Protein 3UOT (pdb70)

Foldseek 3Di:
DDPVVVDDDDFFFKKKWWPADPLGHIDIFGHHAAKQFDFCPPGSNHRVDPQTHRGFKIFHHPDSPFFTKIFGQPGPQFKFFPVPTDTGDGPDIDGDDAQGWMDRNNIIMGMHGPPD/DDFFKKKWWPADPLGHIDIQGDDAAKAFDFCPPGSNHRVDPQTHRGFKIWHHHHLPFFIKIFGQPGPQFKFWDVPTDTHDGPDIDGDDAQTWMDRRNIIMGMHRDD/DDADDD/DAPDDD

Radius of gyration: 19.28 Å; Cα contacts (8 Å, |Δi|>4): 570; chains: 4; bounding box: 65×41×34 Å

GO terms:
  GO:0035861 site of double-strand break (C, IDA)
  GO:1990166 protein localization to site of double-strand break (P, IDA)
  GO:0006974 DNA damage response (P, IDA)
  GO:0140463 chromatin-protein adaptor activity (F, IDA)
  GO:0005634 nucleus (C, IDA)
  GO:0140566 histone reader activity (F, IDA)
  GO:0000076 DNA replication checkpoint signaling (P, IDA)
  GO:0005634 nucleus (C, EXP)
  GO:0005694 chromosome (C, EXP)
  GO:0005654 nucleoplasm (C, TAS)
  GO:0005515 protein binding (F, IPI)
  GO:0005654 nucleoplasm (C, IDA)
  GO:0016604 nuclear body (C, IDA)
  GO:0031573 mitotic intra-S DNA damage checkpoint signaling (P, TAS)

Nearest PDB structures (foldseek):
  3uot-assembly1_A  TM=1.009E+00  e=6.956E-24  Homo sapiens
  3umz-assembly1_A  TM=9.789E-01  e=4.013E-19  Homo sapiens
  3va1-assembly1_B  TM=9.862E-01  e=1.496E-18  Mus musculus
  3unm-assembly1_A  TM=9.763E-01  e=2.733E-17  Homo sapiens
  4jon-assembly3_C  TM=7.175E-01  e=1.854E-05  Homo sapiens

Solvent-accessible surface area: 12869 Å² total

Organism: Homo sapiens (NCBI:txid9606)

Structure (mmCIF, N/CA/C/O backbone):
data_3UOT
#
_entry.id   3UOT
#
_cell.length_a   58.485
_cell.length_b   59.880
_cell.length_c   72.081
_cell.angle_alpha   90.00
_cell.angle_beta   90.00
_cell.angle_gamma   90.00
#
_symmetry.space_group_name_H-M   'P 21 21 21'
#
loop_
_entity.id
_entity.type
_entity.pdbx_description
1 polymer 'Mediator of DNA damage checkpoint protein 1'
2 polymer 'Mediator of DNA damage checkpoint protein 1'
3 water water
#
loop_
_atom_site.group_PDB
_atom_site.id
_atom_site.type_symbol
_atom_site.label_atom_id
_atom_site.label_alt_id
_atom_site.label_comp_id
_atom_site.label_asym_id
_atom_site.label_entity_id
_atom_site.label_seq_id
_atom_site.pdbx_PDB_ins_code
_atom_site.Cartn_x
_atom_site.Cartn_y
_atom_site.Cartn_z
_atom_site.occupancy
_atom_site.B_iso_or_equiv
_atom_site.auth_seq_id
_atom_site.auth_comp_id
_atom_site.auth_asym_id
_atom_site.auth_atom_id
_atom_site.pdbx_PDB_model_num
ATOM 1 N N . GLN A 1 3 ? 25.768 37.316 47.867 1.00 85.47 19 GLN A N 1
ATOM 2 C CA . GLN A 1 3 ? 26.578 36.816 46.721 1.00 86.28 19 GLN A CA 1
ATOM 3 C C . GLN A 1 3 ? 25.701 36.126 45.681 1.00 82.73 19 GLN A C 1
ATOM 4 O O . GLN A 1 3 ? 26.154 35.882 44.560 1.00 82.14 19 GLN A O 1
ATOM 10 N N . SER A 1 4 ? 24.459 35.806 46.051 1.00 81.02 20 SER A N 1
ATOM 11 C CA . SER A 1 4 ? 23.516 35.182 45.116 1.00 79.19 20 SER A CA 1
ATOM 12 C C . SER A 1 4 ? 23.267 36.098 43.908 1.00 78.95 20 SER A C 1
ATOM 13 O O . SER A 1 4 ? 23.379 37.327 44.016 1.00 78.16 20 SER A O 1
ATOM 16 N N . SER A 1 5 ? 22.946 35.488 42.766 1.00 78.53 21 SER A N 1
ATOM 17 C CA . SER A 1 5 ? 22.727 36.216 41.515 1.00 77.50 21 SER A CA 1
ATOM 18 C C . SER A 1 5 ? 21.544 37.171 41.636 1.00 73.55 21 SER A C 1
ATOM 19 O O . SER A 1 5 ? 21.564 38.277 41.085 1.00 71.47 21 SER A O 1
ATOM 22 N N . GLU A 1 6 ? 20.524 36.735 42.370 1.00 71.12 22 GLU A N 1
ATOM 23 C CA . GLU A 1 6 ? 19.300 37.506 42.517 1.00 67.69 22 GLU A CA 1
ATOM 24 C C . GLU A 1 6 ? 19.425 38.649 43.518 1.00 64.56 22 GLU A C 1
ATOM 25 O O . GLU A 1 6 ? 18.666 39.614 43.437 1.00 63.37 22 GLU A O 1
ATOM 31 N N . SER A 1 7 ? 20.377 38.543 44.449 1.00 62.97 23 SER A N 1
ATOM 32 C CA . SER A 1 7 ? 20.641 39.617 45.411 1.00 61.49 23 SER A CA 1
ATOM 33 C C . SER A 1 7 ? 21.336 40.825 44.766 1.00 61.16 23 SER A C 1
ATOM 34 O O . SER A 1 7 ? 21.365 41.906 45.366 1.00 61.70 23 SER A O 1
ATOM 37 N N . LEU A 1 8 ? 21.915 40.641 43.572 1.00 59.02 24 LEU A N 1
ATOM 38 C CA . LEU A 1 8 ? 22.538 41.751 42.833 1.00 59.22 24 LEU A CA 1
ATOM 39 C C . LEU A 1 8 ? 21.464 42.553 42.092 1.00 56.14 24 LEU A C 1
ATOM 40 O O . LEU A 1 8 ? 21.609 43.750 41.874 1.00 55.21 24 LEU A O 1
ATOM 45 N N . ARG A 1 9 ? 20.389 41.871 41.726 1.00 53.13 25 ARG A N 1
ATOM 46 C CA . ARG A 1 9 ? 19.428 42.408 40.783 1.00 53.10 25 ARG A CA 1
ATOM 47 C C . ARG A 1 9 ? 18.244 43.135 41.392 1.00 51.22 25 ARG A C 1
ATOM 48 O O . ARG A 1 9 ? 17.928 43.000 42.578 1.00 50.13 25 ARG A O 1
ATOM 56 N N . CYS A 1 10 ? 17.589 43.898 40.525 1.00 49.24 26 CYS A N 1
ATOM 57 C CA . CYS A 1 10 ? 16.369 44.530 40.851 1.00 47.71 26 CYS A CA 1
ATOM 58 C C . CYS A 1 10 ? 15.304 43.538 40.390 1.00 46.98 26 CYS A C 1
ATOM 59 O O . CYS A 1 10 ? 15.102 43.319 39.187 1.00 46.78 26 CYS A O 1
ATOM 62 N N . ASN A 1 11 ? 14.681 42.869 41.348 1.00 46.64 27 ASN A N 1
ATOM 63 C CA . ASN A 1 11 ? 13.689 41.871 41.018 1.00 47.87 27 ASN A CA 1
ATOM 64 C C . ASN A 1 11 ? 12.316 42.523 40.954 1.00 44.95 27 ASN A C 1
ATOM 65 O O . ASN A 1 11 ? 11.784 42.995 41.952 1.00 45.46 27 ASN A O 1
ATOM 70 N N . VAL A 1 12 ? 11.795 42.592 39.737 1.00 43.27 28 VAL A N 1
ATOM 71 C CA . VAL A 1 12 ? 10.635 43.411 39.437 1.00 41.82 28 VAL A CA 1
ATOM 72 C C . VAL A 1 12 ? 9.385 42.607 39.766 1.00 41.77 28 VAL A C 1
ATOM 73 O O . VAL A 1 12 ? 9.291 41.416 39.448 1.00 40.08 28 VAL A O 1
ATOM 77 N N . GLU A 1 13 ? 8.446 43.247 40.456 1.00 40.59 29 GLU A N 1
ATOM 78 C CA . GLU A 1 13 ? 7.258 42.543 40.902 1.00 39.69 29 GLU A CA 1
ATOM 79 C C . GLU A 1 13 ? 6.401 42.183 39.689 1.00 36.52 29 GLU A C 1
ATOM 80 O O . GLU A 1 13 ? 6.538 42.814 38.622 1.00 35.56 29 GLU A O 1
ATOM 86 N N . PRO A 1 14 ? 5.509 41.186 39.850 1.00 33.88 30 PRO A N 1
ATOM 87 C CA . PRO A 1 14 ? 4.566 40.790 38.801 1.00 33.24 30 PRO A CA 1
ATOM 88 C C . PRO A 1 14 ? 3.648 41.940 38.405 1.00 33.27 30 PRO A C 1
ATOM 89 O O . PRO A 1 14 ? 3.274 42.762 39.271 1.00 34.67 30 PRO A O 1
ATOM 93 N N . VAL A 1 15 ? 3.326 42.027 37.120 1.00 30.86 31 VAL A N 1
ATOM 94 C CA . VAL A 1 15 ? 2.443 43.083 36.614 1.00 30.64 31 VAL A CA 1
ATOM 95 C C . VAL A 1 15 ? 1.076 42.534 36.192 1.00 30.67 31 VAL A C 1
ATOM 96 O O . VAL A 1 15 ? 0.180 43.286 35.801 1.00 32.01 31 VAL A O 1
ATOM 100 N N . GLY A 1 16 ? 0.895 41.222 36.293 1.00 28.00 32 GLY A N 1
ATOM 101 C CA . GLY A 1 16 ? -0.391 40.654 35.847 1.00 26.15 32 GLY A CA 1
ATOM 102 C C . GLY A 1 16 ? -0.440 39.205 36.284 1.00 25.70 32 GLY A C 1
ATOM 103 O O . GLY A 1 16 ? 0.516 38.693 36.861 1.00 27.38 32 GLY A O 1
ATOM 104 N N . ARG A 1 17 ? -1.548 38.535 3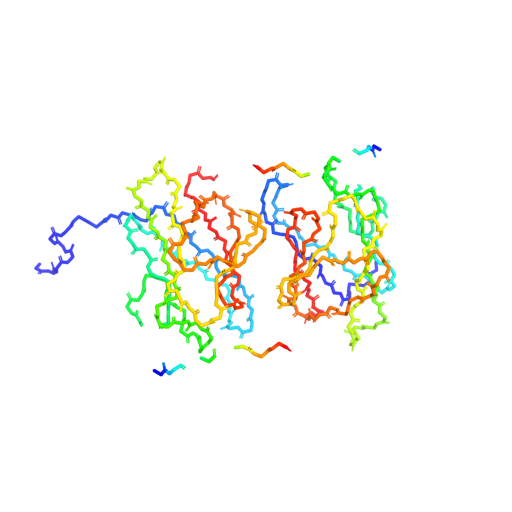5.991 1.00 25.59 33 ARG A N 1
ATOM 105 C CA . ARG A 1 17 ? -1.719 37.160 36.432 1.00 25.67 33 ARG A CA 1
ATOM 106 C C . ARG A 1 17 ? -2.472 36.436 35.320 1.00 25.92 33 ARG A C 1
ATOM 107 O O . ARG A 1 17 ? -3.379 36.998 34.675 1.00 23.52 33 ARG A O 1
ATOM 115 N N . LEU A 1 18 ? -2.079 35.189 35.089 1.00 22.81 34 LEU A N 1
ATOM 116 C CA . LEU A 1 18 ? -2.819 34.342 34.169 1.00 21.39 34 LEU A CA 1
ATOM 117 C C . LEU A 1 18 ? -3.407 33.215 34.996 1.00 20.27 34 LEU A C 1
ATOM 118 O O . LEU A 1 18 ? -2.679 32.520 35.712 1.00 22.05 34 LEU A O 1
ATOM 123 N N . HIS A 1 19 ? -4.730 33.089 34.959 1.00 19.94 35 HIS A N 1
ATOM 124 C CA . HIS A 1 19 ? -5.420 32.028 35.679 1.00 19.14 35 HIS A CA 1
ATOM 125 C C . HIS A 1 19 ? -5.711 30.899 34.738 1.00 19.78 35 HIS A C 1
ATOM 126 O O . HIS A 1 19 ? -6.179 31.139 33.647 1.00 20.34 35 HIS A O 1
ATOM 133 N N . ILE A 1 20 ? -5.478 29.663 35.173 1.00 20.02 36 ILE A N 1
ATOM 134 C CA . ILE A 1 20 ? -5.778 28.505 34.355 1.00 20.85 36 ILE A CA 1
ATOM 135 C C . ILE A 1 20 ? -6.930 27.783 35.036 1.00 18.66 36 ILE A C 1
ATOM 136 O O . ILE A 1 20 ? -6.842 27.469 36.222 1.00 19.28 36 ILE A O 1
ATOM 141 N N . PHE A 1 21 ? -7.972 27.472 34.288 1.00 17.28 37 PHE A N 1
ATOM 142 C CA . PHE A 1 21 ? -9.101 26.802 34.883 1.00 19.09 37 PHE A CA 1
ATOM 143 C C . PHE A 1 21 ? -8.851 25.302 35.014 1.00 20.42 37 PHE A C 1
ATOM 144 O O . PHE A 1 21 ? -8.091 24.719 34.231 1.00 20.83 37 PHE A O 1
ATOM 152 N N . SER A 1 22 ? -9.510 24.711 35.998 1.00 21.46 38 SER A N 1
ATOM 153 C CA . SER A 1 22 ? -9.487 23.261 36.222 1.00 24.85 38 SER A CA 1
ATOM 154 C C . SER A 1 22 ? -9.961 22.519 34.973 1.00 23.59 38 SER A C 1
ATOM 155 O O . SER A 1 22 ? -10.803 23.016 34.238 1.00 24.80 38 SER A O 1
ATOM 158 N N . GLY A 1 23 ? -9.439 21.321 34.717 1.00 25.38 39 GLY A N 1
ATOM 159 C CA . GLY A 1 23 ? -9.863 20.550 33.547 1.00 27.10 39 GLY A CA 1
ATOM 160 C C . GLY A 1 23 ? -9.165 19.193 33.556 1.00 26.93 39 GLY A C 1
ATOM 161 O O . GLY A 1 23 ? -8.569 18.832 34.542 1.00 27.18 39 GLY A O 1
ATOM 162 N N . ALA A 1 24 ? -9.177 18.498 32.425 1.00 28.87 40 ALA A N 1
ATOM 163 C CA . ALA A 1 24 ? -8.584 17.147 32.338 1.00 30.95 40 ALA A CA 1
ATOM 164 C C . ALA A 1 24 ? -7.093 17.165 32.710 1.00 31.45 40 ALA A C 1
ATOM 165 O O . ALA A 1 24 ? -6.543 16.154 33.141 1.00 33.71 40 ALA A O 1
ATOM 167 N N . HIS A 1 25 ? -6.436 18.318 32.561 1.00 30.06 41 HIS A N 1
ATOM 168 C CA . HIS A 1 25 ? -5.014 18.407 32.838 1.00 33.25 41 HIS A CA 1
ATOM 169 C C . HIS A 1 25 ? -4.688 18.642 34.282 1.00 33.70 41 HIS A C 1
ATOM 170 O O . HIS A 1 25 ? -3.523 18.496 34.678 1.00 36.04 41 HIS A O 1
ATOM 177 N N . GLY A 1 26 ? -5.687 19.026 35.081 1.00 29.63 42 GLY A N 1
ATOM 178 C CA . GLY A 1 26 ? -5.475 19.220 36.516 1.00 30.40 42 GLY A CA 1
ATOM 179 C C . GLY A 1 26 ? -6.233 20.415 37.062 1.00 28.24 42 GLY A C 1
ATOM 180 O O . GLY A 1 26 ? -7.019 21.022 36.342 1.00 27.89 42 GLY A O 1
ATOM 181 N N . PRO A 1 27 ? -5.981 20.751 38.330 1.00 29.62 43 PRO A N 1
ATOM 182 C CA . PRO A 1 27 ? -6.698 21.772 39.062 1.00 27.90 43 PRO A CA 1
ATOM 183 C C . PRO A 1 27 ? -6.348 23.186 38.569 1.00 27.26 43 PRO A C 1
ATOM 184 O O . PRO A 1 27 ? -5.408 23.381 37.763 1.00 25.62 43 PRO A O 1
ATOM 188 N N . GLU A 1 28 ? -7.118 24.157 39.048 1.00 24.94 44 GLU A N 1
ATOM 189 C CA . GLU A 1 28 ? -6.837 25.566 38.744 1.00 24.74 44 GLU A CA 1
ATOM 190 C C . GLU A 1 28 ? -5.459 26.014 39.273 1.00 24.39 44 GLU A C 1
ATOM 191 O O . GLU A 1 28 ? -4.911 25.439 40.235 1.00 24.86 44 GLU A O 1
ATOM 197 N N . LYS A 1 29 ? -4.888 27.036 38.648 1.00 23.47 45 LYS A N 1
ATOM 198 C CA . LYS A 1 29 ? -3.557 27.528 39.009 1.00 24.19 45 LYS A CA 1
ATOM 199 C C . LYS A 1 29 ? -3.437 28.950 38.539 1.00 23.04 45 LYS A C 1
ATOM 200 O O . LYS A 1 29 ? -4.035 29.306 37.525 1.00 23.04 45 LYS A O 1
ATOM 206 N N . ASP A 1 30 ? -2.705 29.767 39.298 1.00 22.73 46 ASP A N 1
ATOM 207 C CA . ASP A 1 30 ? -2.391 31.132 38.875 1.00 23.26 46 ASP A CA 1
ATOM 208 C C . ASP A 1 30 ? -0.923 31.284 38.584 1.00 23.28 46 ASP A C 1
ATOM 209 O O . ASP A 1 30 ? -0.089 30.772 39.351 1.00 26.07 46 ASP A O 1
ATOM 214 N N . PHE A 1 31 ? -0.592 31.988 37.501 1.00 23.91 47 PHE A N 1
ATOM 215 C CA . PHE A 1 31 ? 0.777 32.265 37.124 1.00 25.30 47 PHE A CA 1
ATOM 216 C C . PHE A 1 31 ? 1.002 33.755 37.128 1.00 25.67 47 PHE A C 1
ATOM 217 O O . PHE A 1 31 ? 0.299 34.481 36.443 1.00 24.90 47 PHE A O 1
ATOM 225 N N . PRO A 1 32 ? 2.013 34.203 37.868 1.00 27.18 48 PRO A N 1
ATOM 226 C CA . PRO A 1 32 ? 2.435 35.620 37.786 1.00 27.80 48 PRO A CA 1
ATOM 227 C C . PRO A 1 32 ? 2.979 35.948 36.410 1.00 29.18 48 PRO A C 1
ATOM 228 O O . PRO A 1 32 ? 3.689 35.126 35.795 1.00 30.31 48 PRO A O 1
ATOM 232 N N . LEU A 1 33 ? 2.637 37.123 35.892 1.00 26.81 49 LEU A N 1
ATOM 233 C CA . LEU A 1 33 ? 3.207 37.591 34.635 1.00 27.96 49 LEU A CA 1
ATOM 234 C C . LEU A 1 33 ? 4.075 38.818 34.911 1.00 30.90 49 LEU A C 1
ATOM 235 O O . LEU A 1 33 ? 3.670 39.686 35.690 1.00 31.01 49 LEU A O 1
ATOM 240 N N . HIS A 1 34 ? 5.223 38.883 34.242 1.00 32.82 50 HIS A N 1
ATOM 241 C CA A HIS A 1 34 ? 6.179 39.973 34.442 0.50 35.38 50 HIS A CA 1
ATOM 242 C CA B HIS A 1 34 ? 6.195 39.963 34.436 0.50 35.76 50 HIS A CA 1
ATOM 243 C C . HIS A 1 34 ? 6.316 40.861 33.230 1.00 36.42 50 HIS A C 1
ATOM 244 O O . HIS A 1 34 ? 5.898 40.505 32.117 1.00 35.40 50 HIS A O 1
ATOM 257 N N . LEU A 1 35 ? 6.903 42.046 33.426 1.00 37.64 51 LEU A N 1
ATOM 258 C CA . LEU A 1 35 ? 7.262 42.910 32.303 1.00 39.61 51 LEU A CA 1
ATOM 259 C C . LEU A 1 35 ? 8.189 42.144 31.357 1.00 39.96 51 LEU A C 1
ATOM 260 O O . LEU A 1 35 ? 9.062 41.398 31.808 1.00 40.53 51 LEU A O 1
ATOM 265 N N . GLY A 1 36 ? 7.993 42.313 30.055 1.00 40.45 52 GLY A N 1
ATOM 266 C CA . GLY A 1 36 ? 8.829 41.608 29.077 1.00 43.92 52 GLY A CA 1
ATOM 267 C C . GLY A 1 36 ? 8.125 40.398 28.494 1.00 43.57 52 GLY A C 1
ATOM 268 O O . GLY A 1 36 ? 6.895 40.374 28.401 1.00 40.96 52 GLY A O 1
ATOM 269 N N . LYS A 1 37 ? 8.902 39.389 28.102 1.00 45.62 53 LYS A N 1
ATOM 270 C CA . LYS A 1 37 ? 8.341 38.261 27.356 1.00 45.82 53 LYS A CA 1
ATOM 271 C C . LYS A 1 37 ? 8.001 37.085 28.266 1.00 43.33 53 LYS A C 1
ATOM 272 O O . LYS A 1 37 ? 8.888 36.442 28.832 1.00 44.81 53 LYS A O 1
ATOM 278 N N . ASN A 1 38 ? 6.702 36.819 28.410 1.00 39.63 54 ASN A N 1
ATOM 279 C CA . ASN A 1 38 ? 6.225 35.671 29.155 1.00 36.56 54 ASN A CA 1
ATOM 280 C C . ASN A 1 38 ? 5.892 34.549 28.184 1.00 36.16 54 ASN A C 1
ATOM 281 O O . ASN A 1 38 ? 4.835 34.568 27.536 1.00 35.78 54 ASN A O 1
ATOM 286 N N . VAL A 1 39 ? 6.809 33.592 28.069 1.00 35.68 55 VAL A N 1
ATOM 287 C CA . VAL A 1 39 ? 6.643 32.454 27.191 1.00 34.97 55 VAL A CA 1
ATOM 288 C C . VAL A 1 39 ? 5.711 31.456 27.841 1.00 33.04 55 VAL A C 1
ATOM 289 O O . VAL A 1 39 ? 5.896 31.118 29.015 1.00 32.28 55 VAL A O 1
ATOM 293 N N . VAL A 1 40 ? 4.717 31.017 27.067 1.00 31.15 56 VAL A N 1
ATOM 294 C CA . VAL A 1 40 ? 3.760 29.977 27.479 1.00 30.92 56 VAL A CA 1
ATOM 295 C C . VAL A 1 40 ? 4.197 28.743 26.716 1.00 32.26 56 VAL A C 1
ATOM 296 O O . VAL A 1 40 ? 4.353 28.806 25.489 1.00 33.91 56 VAL A O 1
ATOM 300 N N . GLY A 1 41 ? 4.421 27.645 27.426 1.00 31.98 57 GLY A N 1
ATOM 301 C CA . GLY A 1 41 ? 4.937 26.441 26.760 1.00 36.05 57 GLY A CA 1
ATOM 302 C C . GLY A 1 41 ? 5.203 25.281 27.680 1.00 37.70 57 GLY A C 1
ATOM 303 O O . GLY A 1 41 ? 5.090 25.405 28.903 1.00 36.15 57 GLY A O 1
ATOM 304 N N . ARG A 1 42 ? 5.554 24.144 27.079 1.00 40.32 58 ARG A N 1
ATOM 305 C CA . ARG A 1 42 ? 5.746 22.918 27.833 1.00 43.64 58 ARG A CA 1
ATOM 306 C C . ARG A 1 42 ? 7.111 22.867 28.505 1.00 47.57 58 ARG A C 1
ATOM 307 O O . ARG A 1 42 ? 7.276 22.194 29.511 1.00 49.01 58 ARG A O 1
ATOM 323 N N . PRO A 1 44 ? 10.394 23.483 30.704 1.00 60.52 60 PRO A N 1
ATOM 324 C CA . PRO A 1 44 ? 10.446 23.791 32.142 1.00 61.37 60 PRO A CA 1
ATOM 325 C C . PRO A 1 44 ? 10.820 25.241 32.445 1.00 60.88 60 PRO A C 1
ATOM 326 O O . PRO A 1 44 ? 10.427 25.774 33.484 1.00 62.04 60 PRO A O 1
ATOM 330 N N . ASP A 1 45 ? 11.544 25.859 31.517 1.00 61.05 61 ASP A N 1
ATOM 331 C CA . ASP A 1 45 ? 12.064 27.218 31.647 1.00 62.61 61 ASP A CA 1
ATOM 332 C C . ASP A 1 45 ? 11.046 28.322 31.319 1.00 58.59 61 ASP A C 1
ATOM 333 O O . ASP A 1 45 ? 11.333 29.510 31.526 1.00 58.13 61 ASP A O 1
ATOM 338 N N . CYS A 1 46 ? 9.880 27.939 30.792 1.00 52.82 62 CYS A N 1
ATOM 339 C CA . CYS A 1 46 ? 8.851 28.908 30.404 1.00 47.58 62 CYS A CA 1
ATOM 340 C C . CYS A 1 46 ? 8.297 29.648 31.621 1.00 45.40 62 CYS A C 1
ATOM 341 O O . CYS A 1 46 ? 8.162 29.071 32.712 1.00 43.70 62 CYS A O 1
ATOM 344 N N . SER A 1 47 ? 7.992 30.932 31.432 1.00 43.72 63 SER A N 1
ATOM 345 C CA . SER A 1 47 ? 7.306 31.746 32.442 1.00 41.71 63 SER A CA 1
ATOM 346 C C . SER A 1 47 ? 5.979 31.121 32.846 1.00 37.11 63 SER A C 1
ATOM 347 O O . SER A 1 47 ? 5.636 31.067 34.033 1.00 39.64 63 SER A O 1
ATOM 350 N N . VAL A 1 48 ? 5.235 30.640 31.856 1.00 33.63 64 VAL A N 1
ATOM 351 C CA . VAL A 1 48 ? 3.984 29.913 32.118 1.00 30.61 64 VAL A CA 1
ATOM 352 C C . VAL A 1 48 ? 4.200 28.499 31.596 1.00 30.82 64 VAL A C 1
ATOM 353 O O . VAL A 1 48 ? 3.962 28.222 30.418 1.00 29.89 64 VAL A O 1
ATOM 357 N N . ALA A 1 49 ? 4.677 27.630 32.474 1.00 32.08 65 ALA A N 1
ATOM 358 C CA . ALA A 1 49 ? 5.083 26.282 32.077 1.00 33.31 65 ALA A CA 1
ATOM 359 C C . ALA A 1 49 ? 3.886 25.374 32.258 1.00 33.12 65 ALA A C 1
ATOM 360 O O . ALA A 1 49 ? 3.368 25.216 33.365 1.00 33.35 65 ALA A O 1
ATOM 362 N N . LEU A 1 50 ? 3.411 24.831 31.149 1.00 32.71 66 LEU A N 1
ATOM 363 C CA . LEU A 1 50 ? 2.253 23.950 31.160 1.00 31.86 66 LEU A CA 1
ATOM 364 C C . LEU A 1 50 ? 2.716 22.636 30.543 1.00 34.70 66 LEU A C 1
ATOM 365 O O . LEU A 1 50 ? 2.674 22.454 29.325 1.00 36.10 66 LEU A O 1
ATOM 370 N N . PRO A 1 51 ? 3.176 21.713 31.383 1.00 35.19 67 PRO A N 1
ATOM 371 C CA . PRO A 1 51 ? 3.870 20.552 30.855 1.00 37.12 67 PRO A CA 1
ATOM 372 C C . PRO A 1 51 ? 2.916 19.443 30.356 1.00 38.02 67 PRO A C 1
ATOM 373 O O . PRO A 1 51 ? 3.152 18.250 30.593 1.00 39.64 67 PRO A O 1
ATOM 377 N N . PHE A 1 52 ? 1.870 19.825 29.644 1.00 37.91 68 PHE A N 1
ATOM 378 C CA . PHE A 1 52 ? 0.924 18.848 29.101 1.00 38.50 68 PHE A CA 1
ATOM 379 C C . PHE A 1 52 ? 1.255 18.521 27.649 1.00 39.94 68 PHE A C 1
ATOM 380 O O . PHE A 1 52 ? 1.610 19.423 26.871 1.00 39.13 68 PHE A O 1
ATOM 388 N N . PRO A 1 53 ? 1.186 17.224 27.275 1.00 41.22 69 PRO A N 1
ATOM 389 C CA . PRO A 1 53 ? 1.706 16.836 25.959 1.00 42.33 69 PRO A CA 1
ATOM 390 C C . PRO A 1 53 ? 1.081 17.610 24.790 1.00 41.44 69 PRO A C 1
ATOM 391 O O . PRO A 1 53 ? 1.724 17.747 23.749 1.00 42.39 69 PRO A O 1
ATOM 395 N N . SER A 1 54 ? -0.120 18.166 24.977 1.00 38.78 70 SER A N 1
ATOM 396 C CA . SER A 1 54 ? -0.774 18.921 23.904 1.00 37.90 70 SER A CA 1
ATOM 397 C C . SER A 1 54 ? -0.300 20.399 23.813 1.00 36.15 70 SER A C 1
ATOM 398 O O . SER A 1 54 ? -0.648 21.121 22.886 1.00 37.11 70 SER A O 1
ATOM 401 N N . ILE A 1 55 ? 0.488 20.835 24.774 1.00 33.79 71 ILE A N 1
ATOM 402 C CA . ILE A 1 55 ? 0.998 22.200 24.744 1.00 33.58 71 ILE A CA 1
ATOM 403 C C . ILE A 1 55 ? 2.354 22.156 24.032 1.00 34.85 71 ILE A C 1
ATOM 404 O O . ILE A 1 55 ? 3.199 21.310 24.339 1.00 35.71 71 ILE A O 1
ATOM 409 N N . SER A 1 56 ? 2.544 23.046 23.064 1.00 35.18 72 SER A N 1
ATOM 410 C CA . SER A 1 56 ? 3.818 23.138 22.352 1.00 38.36 72 SER A CA 1
ATOM 411 C C . SER A 1 56 ? 4.970 23.529 23.279 1.00 39.24 72 SER A C 1
ATOM 412 O O . SER A 1 56 ? 4.775 24.229 24.265 1.00 37.55 72 SER A O 1
ATOM 415 N N . LYS A 1 57 ? 6.162 23.020 22.982 1.00 39.66 73 LYS A N 1
ATOM 416 C CA . LYS A 1 57 ? 7.375 23.335 23.757 1.00 41.26 73 LYS A CA 1
ATOM 417 C C . LYS A 1 57 ? 7.539 24.838 23.953 1.00 41.18 73 LYS A C 1
ATOM 418 O O . LYS A 1 57 ? 7.834 25.305 25.061 1.00 40.10 73 LYS A O 1
ATOM 424 N N . GLN A 1 58 ? 7.344 25.574 22.859 1.00 43.28 74 GLN A N 1
ATOM 425 C CA . GLN A 1 58 ? 7.176 27.022 22.876 1.00 43.24 74 GLN A CA 1
ATOM 426 C C . GLN A 1 58 ? 5.847 27.293 22.190 1.00 40.37 74 GLN A C 1
ATOM 427 O O . GLN A 1 58 ? 5.730 27.214 20.971 1.00 41.34 74 GLN A O 1
ATOM 433 N N . HIS A 1 59 ? 4.824 27.577 22.989 1.00 37.55 75 HIS A N 1
ATOM 434 C CA . HIS A 1 59 ? 3.461 27.637 22.479 1.00 35.30 75 HIS A CA 1
ATOM 435 C C . HIS A 1 59 ? 3.030 29.023 22.055 1.00 34.82 75 HIS A C 1
ATOM 436 O O . HIS A 1 59 ? 2.487 29.212 20.958 1.00 36.28 75 HIS A O 1
ATOM 443 N N . ALA A 1 60 ? 3.242 29.992 22.936 1.00 33.61 76 ALA A N 1
ATOM 444 C CA . ALA A 1 60 ? 2.742 31.351 22.767 1.00 34.05 76 ALA A CA 1
ATOM 445 C C . ALA A 1 60 ? 3.567 32.300 23.628 1.00 34.43 76 ALA A C 1
ATOM 446 O O . ALA A 1 60 ? 4.360 31.891 24.476 1.00 34.04 76 ALA A O 1
ATOM 448 N N . GLU A 1 61 ? 3.374 33.588 23.420 1.00 35.99 77 GLU A N 1
ATOM 449 C CA . GLU A 1 61 ? 4.132 34.556 24.190 1.00 37.94 77 GLU A CA 1
ATOM 450 C C . GLU A 1 61 ? 3.210 35.695 24.565 1.00 34.58 77 GLU A C 1
ATOM 451 O O . GLU A 1 61 ? 2.431 36.170 23.732 1.00 36.00 77 GLU A O 1
ATOM 457 N N . ILE A 1 62 ? 3.290 36.094 25.824 1.00 33.00 78 ILE A N 1
ATOM 458 C CA . ILE A 1 62 ? 2.560 37.263 26.322 1.00 32.80 78 ILE A CA 1
ATOM 459 C C . ILE A 1 62 ? 3.639 38.296 26.660 1.00 34.30 78 ILE A C 1
ATOM 460 O O . ILE A 1 62 ? 4.389 38.132 27.637 1.00 34.56 78 ILE A O 1
ATOM 465 N N . GLU A 1 63 ? 3.738 39.337 25.828 1.00 35.36 79 GLU A N 1
ATOM 466 C CA . GLU A 1 63 ? 4.722 40.396 26.067 1.00 37.48 79 GLU A CA 1
ATOM 467 C C . GLU A 1 63 ? 4.091 41.602 26.753 1.00 35.46 79 GLU A C 1
ATOM 468 O O . GLU A 1 63 ? 3.119 42.155 26.269 1.00 33.51 79 GLU A O 1
ATOM 474 N N . ILE A 1 64 ? 4.656 41.984 27.889 1.00 34.54 80 ILE A N 1
ATOM 475 C CA . ILE A 1 64 ? 4.140 43.118 28.642 1.00 34.81 80 ILE A CA 1
ATOM 476 C C . ILE A 1 64 ? 5.204 44.229 28.628 1.00 36.39 80 ILE A C 1
ATOM 477 O O . ILE A 1 64 ? 6.207 44.171 29.357 1.00 36.43 80 ILE A O 1
ATOM 482 N N . LEU A 1 65 ? 4.969 45.213 27.772 1.00 39.08 81 LEU A N 1
ATOM 483 C CA . LEU A 1 65 ? 5.910 46.321 27.579 1.00 42.40 81 LEU A CA 1
ATOM 484 C C . LEU A 1 65 ? 5.870 47.345 28.710 1.00 42.30 81 LEU A C 1
ATOM 485 O O . LEU A 1 65 ? 6.882 47.964 29.018 1.00 44.29 81 LEU A O 1
ATOM 490 N N . ALA A 1 66 ? 4.701 47.519 29.321 1.00 39.98 82 ALA A N 1
ATOM 491 C CA . ALA A 1 66 ? 4.520 48.522 30.366 1.00 38.00 82 ALA A CA 1
ATOM 492 C C . ALA A 1 66 ? 3.294 48.143 31.203 1.00 35.31 82 ALA A C 1
ATOM 493 O O . ALA A 1 66 ? 2.418 47.446 30.712 1.00 33.49 82 ALA A O 1
ATOM 495 N N . TRP A 1 67 ? 3.212 48.592 32.457 1.00 34.54 83 TRP A N 1
ATOM 496 C CA . TRP A 1 67 ? 2.021 48.241 33.254 1.00 32.90 83 TRP A CA 1
ATOM 497 C C . TRP A 1 67 ? 0.830 49.112 32.933 1.00 31.96 83 TRP A C 1
ATOM 498 O O . TRP A 1 67 ? -0.272 48.909 33.474 1.00 30.90 83 TRP A O 1
ATOM 509 N N . ASP A 1 68 ? 1.041 50.099 32.053 1.00 32.19 84 ASP A N 1
ATOM 510 C CA . ASP A 1 68 ? -0.064 50.904 31.509 1.00 33.16 84 ASP A CA 1
ATOM 511 C C . ASP A 1 68 ? -0.341 50.647 30.015 1.00 33.83 84 ASP A C 1
ATOM 512 O O . ASP A 1 68 ? -1.034 51.452 29.377 1.00 35.85 84 ASP A O 1
ATOM 517 N N . LYS A 1 69 ? 0.206 49.556 29.462 1.00 32.79 85 LYS A N 1
ATOM 518 C CA . LYS A 1 69 ? -0.087 49.129 28.077 1.00 32.94 85 LYS A CA 1
ATOM 519 C C . LYS A 1 69 ? -0.604 47.678 28.062 1.00 31.99 85 LYS A C 1
ATOM 520 O O . LYS A 1 69 ? -0.191 46.860 28.867 1.00 33.45 85 LYS A O 1
ATOM 526 N N . ALA A 1 70 ? -1.531 47.392 27.165 1.00 32.24 86 ALA A N 1
ATOM 527 C CA . ALA A 1 70 ? -2.130 46.049 27.080 1.00 31.23 86 ALA A CA 1
ATOM 528 C C . ALA A 1 70 ? -1.053 45.015 26.731 1.00 32.17 86 ALA A C 1
ATOM 529 O O . ALA A 1 70 ? -0.223 45.266 25.819 1.00 34.64 86 ALA A O 1
ATOM 531 N N . PRO A 1 71 ? -1.044 43.858 27.440 1.00 30.66 87 PRO A N 1
ATOM 532 C CA . PRO A 1 71 ? -0.128 42.777 27.049 1.00 30.75 87 PRO A CA 1
ATOM 533 C C . PRO A 1 71 ? -0.359 42.387 25.602 1.00 31.91 87 PRO A C 1
ATOM 534 O O . PRO A 1 71 ? -1.466 42.544 25.067 1.00 31.74 87 PRO A O 1
ATOM 538 N N . ILE A 1 72 ? 0.707 41.924 24.952 1.00 32.30 88 ILE A N 1
ATOM 539 C CA . ILE A 1 72 ? 0.616 41.523 23.578 1.00 32.74 88 ILE A CA 1
ATOM 540 C C . ILE A 1 72 ? 0.769 40.020 23.562 1.00 32.11 88 ILE A C 1
ATOM 541 O O . ILE A 1 72 ? 1.797 39.474 24.012 1.00 33.96 88 ILE A O 1
ATOM 546 N N . LEU A 1 73 ? -0.264 39.377 23.051 1.00 30.88 89 LEU A N 1
ATOM 547 C CA . LEU A 1 73 ? -0.266 37.920 22.926 1.00 31.40 89 LEU A CA 1
ATOM 548 C C . LEU A 1 73 ? 0.070 37.539 21.506 1.00 33.46 89 LEU A C 1
ATOM 549 O O . LEU A 1 73 ? -0.481 38.077 20.557 1.00 34.02 89 LEU A O 1
ATOM 554 N N . ARG A 1 74 ? 0.950 36.565 21.352 1.00 35.71 90 ARG A N 1
ATOM 555 C CA . ARG A 1 74 ? 1.078 35.964 20.035 1.00 38.98 90 ARG A CA 1
ATOM 556 C C . ARG A 1 74 ? 1.349 34.459 20.129 1.00 36.95 90 ARG A C 1
ATOM 557 O O . ARG A 1 74 ? 1.940 33.982 21.092 1.00 36.77 90 ARG A O 1
ATOM 565 N N . ASP A 1 75 ? 0.876 33.726 19.141 1.00 38.02 91 ASP A N 1
ATOM 566 C CA . ASP A 1 75 ? 1.142 32.283 19.048 1.00 36.95 91 ASP A CA 1
ATOM 567 C C . ASP A 1 75 ? 2.493 32.071 18.347 1.00 40.07 91 ASP A C 1
ATOM 568 O O . ASP A 1 75 ? 2.826 32.801 17.413 1.00 40.12 91 ASP A O 1
ATOM 573 N N . CYS A 1 76 ? 3.271 31.100 18.815 1.00 41.41 92 CYS A N 1
ATOM 574 C CA . CYS A 1 76 ? 4.585 30.810 18.224 1.00 45.16 92 CYS A CA 1
ATOM 575 C C . CYS A 1 76 ? 4.580 29.687 17.204 1.00 46.83 92 CYS A C 1
ATOM 576 O O . CYS A 1 76 ? 5.600 29.012 17.021 1.00 49.45 92 CYS A O 1
ATOM 579 N N . GLY A 1 77 ? 3.462 29.517 16.504 1.00 45.71 93 GLY A N 1
ATOM 580 C CA . GLY A 1 77 ? 3.315 28.408 15.558 1.00 45.71 93 GLY A CA 1
ATOM 581 C C . GLY A 1 77 ? 3.153 27.112 16.319 1.00 43.67 93 GLY A C 1
ATOM 582 O O . GLY A 1 77 ? 3.738 26.088 15.954 1.00 44.30 93 GLY A O 1
ATOM 583 N N . SER A 1 78 ? 2.369 27.161 17.392 1.00 40.62 94 SER A N 1
ATOM 584 C CA . SER A 1 78 ? 2.060 25.972 18.188 1.00 39.86 94 SER A CA 1
ATOM 585 C C . SER A 1 78 ? 1.327 24.924 17.368 1.00 41.50 94 SER A C 1
ATOM 586 O O . SER A 1 78 ? 0.613 25.250 16.415 1.00 42.60 94 SER A O 1
ATOM 589 N N . LEU A 1 79 ? 1.494 23.658 17.746 1.00 41.83 95 LEU A N 1
ATOM 590 C CA . LEU A 1 79 ? 0.810 22.573 17.066 1.00 42.52 95 LEU A CA 1
ATOM 591 C C . LEU A 1 79 ? -0.713 22.693 17.144 1.00 40.71 95 LEU A C 1
ATOM 592 O O . LEU A 1 79 ? -1.388 22.625 16.125 1.00 41.99 95 LEU A O 1
ATOM 597 N N . ASN A 1 80 ? -1.243 22.885 18.347 1.00 38.14 96 ASN A N 1
ATOM 598 C CA . ASN A 1 80 ? -2.685 22.830 18.564 1.00 36.75 96 ASN A CA 1
ATOM 599 C C . ASN A 1 80 ? -3.360 24.196 18.663 1.00 36.75 96 ASN A C 1
ATOM 600 O O . ASN A 1 80 ? -4.553 24.284 18.913 1.00 36.72 96 ASN A O 1
ATOM 605 N N . GLY A 1 81 ? -2.573 25.246 18.481 1.00 37.28 97 GLY A N 1
ATOM 606 C CA . GLY A 1 81 ? -3.099 26.597 18.322 1.00 35.24 97 GLY A CA 1
ATOM 607 C C . GLY A 1 81 ? -3.364 27.379 19.592 1.00 32.46 97 GLY A C 1
ATOM 608 O O . GLY A 1 81 ? -3.331 26.855 20.729 1.00 31.33 97 GLY A O 1
ATOM 609 N N . THR A 1 82 ? -3.609 28.666 19.381 1.00 31.43 98 THR A N 1
ATOM 610 C CA . THR A 1 82 ? -4.013 29.574 20.443 1.00 29.48 98 THR A CA 1
ATOM 611 C C . THR A 1 82 ? -5.303 30.203 19.937 1.00 30.52 98 THR A C 1
ATOM 612 O O . THR A 1 82 ? -5.369 30.661 18.785 1.00 32.72 98 THR A O 1
ATOM 616 N N . GLN A 1 83 ? -6.338 30.178 20.772 1.00 30.15 99 GLN A N 1
ATOM 617 C CA . GLN A 1 83 ? -7.650 30.639 20.368 1.00 32.55 99 GLN A CA 1
ATOM 618 C C . GLN A 1 83 ? -7.958 31.902 21.167 1.00 30.10 99 GLN A C 1
ATOM 619 O O . GLN A 1 83 ? -7.816 31.892 22.392 1.00 27.41 99 GLN A O 1
ATOM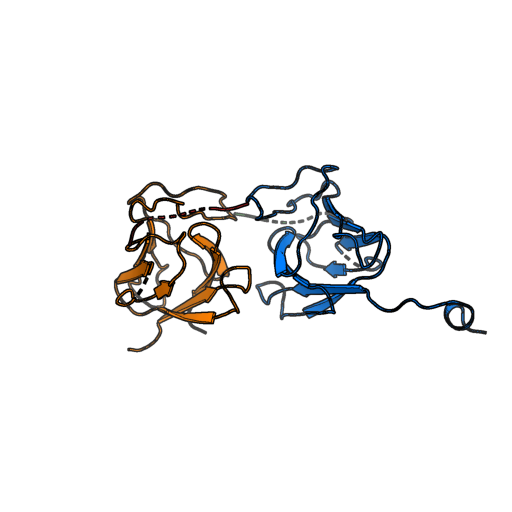 625 N N . ILE A 1 84 ? -8.385 32.975 20.499 1.00 30.05 100 ILE A N 1
ATOM 626 C CA . ILE A 1 84 ? -8.935 34.124 21.237 1.00 31.71 100 ILE A CA 1
ATOM 627 C C . ILE A 1 84 ? -10.447 34.156 21.078 1.00 33.26 100 ILE A C 1
ATOM 628 O O . ILE A 1 84 ? -10.998 33.448 20.238 1.00 32.56 100 ILE A O 1
ATOM 633 N N . LEU A 1 85 ? -11.123 34.970 21.891 1.00 34.74 101 LEU A N 1
ATOM 634 C CA . LEU A 1 85 ? -12.580 35.119 21.801 1.00 37.76 101 LEU A CA 1
ATOM 635 C C . LEU A 1 85 ? -13.030 36.575 21.560 1.00 41.06 101 LEU A C 1
ATOM 636 O O . LEU A 1 85 ? -14.218 36.877 21.583 1.00 42.47 101 LEU A O 1
ATOM 641 N N . ARG A 1 86 ? -12.076 37.467 21.289 1.00 43.67 102 ARG A N 1
ATOM 642 C CA . ARG A 1 86 ? -12.405 38.877 21.046 1.00 46.10 102 ARG A CA 1
ATOM 643 C C . ARG A 1 86 ? -11.767 39.358 19.736 1.00 47.21 102 ARG A C 1
ATOM 644 O O . ARG A 1 86 ? -10.700 39.990 19.751 1.00 44.62 102 ARG A O 1
ATOM 652 N N . PRO A 1 87 ? -12.384 39.004 18.586 1.00 47.88 103 PRO A N 1
ATOM 653 C CA . PRO A 1 87 ? -13.538 38.110 18.382 1.00 47.71 103 PRO A CA 1
ATOM 654 C C . PRO A 1 87 ? -13.042 36.661 18.317 1.00 44.61 103 PRO A C 1
ATOM 655 O O . PRO A 1 87 ? -11.836 36.458 18.238 1.00 47.50 103 PRO A O 1
ATOM 659 N N . PRO A 1 88 ? -13.942 35.664 18.368 1.00 43.26 104 PRO A N 1
ATOM 660 C CA . PRO A 1 88 ? -13.440 34.285 18.380 1.00 42.74 104 PRO A CA 1
ATOM 661 C C . PRO A 1 88 ? -12.764 33.903 17.081 1.00 45.20 104 PRO A C 1
ATOM 662 O O . PRO A 1 88 ? -13.265 34.213 16.009 1.00 46.46 104 PRO A O 1
ATOM 666 N N . LYS A 1 89 ? -11.622 33.237 17.196 1.00 43.99 105 LYS A N 1
ATOM 667 C CA . LYS A 1 89 ? -10.804 32.856 16.050 1.00 44.16 105 LYS A CA 1
ATOM 668 C C . LYS A 1 89 ? -9.484 32.301 16.537 1.00 42.68 105 LYS A C 1
ATOM 669 O O . LYS A 1 89 ? -9.047 32.601 17.665 1.00 36.91 105 LYS A O 1
ATOM 675 N N . VAL A 1 90 ? -8.852 31.496 15.681 1.00 41.57 106 VAL A N 1
ATOM 676 C CA . VAL A 1 90 ? -7.539 30.940 15.969 1.00 44.29 106 VAL A CA 1
ATOM 677 C C . VAL A 1 90 ? -6.518 31.999 15.590 1.00 46.90 106 VAL A C 1
ATOM 678 O O . VAL A 1 90 ? -6.532 32.507 14.469 1.00 52.53 106 VAL A O 1
ATOM 682 N N . LEU A 1 91 ? -5.640 32.336 16.524 1.00 44.71 107 LEU A N 1
ATOM 683 C CA . LEU A 1 91 ? -4.629 33.360 16.314 1.00 47.90 107 LEU A CA 1
ATOM 684 C C . LEU A 1 91 ? -3.478 32.836 15.437 1.00 52.66 107 LEU A C 1
ATOM 685 O O . LEU A 1 91 ? -2.753 31.924 15.839 1.00 54.73 107 LEU A O 1
ATOM 690 N N . SER A 1 92 ? -3.314 33.411 14.241 1.00 53.15 108 SER A N 1
ATOM 691 C CA . SER A 1 92 ? -2.251 32.982 13.320 1.00 55.61 108 SER A CA 1
ATOM 692 C C . SER A 1 92 ? -0.906 33.413 13.884 1.00 54.57 108 SER A C 1
ATOM 693 O O . SER A 1 92 ? -0.801 34.508 14.442 1.00 51.82 108 SER A O 1
ATOM 696 N N . PRO A 1 93 ? 0.128 32.560 13.739 1.00 54.66 109 PRO A N 1
ATOM 697 C CA . PRO A 1 93 ? 1.481 32.888 14.202 1.00 55.04 109 PRO A CA 1
ATOM 698 C C . PRO A 1 93 ? 1.934 34.284 13.779 1.00 56.84 109 PRO A C 1
ATOM 699 O O . PRO A 1 93 ? 1.674 34.716 12.644 1.00 55.07 109 PRO A O 1
ATOM 703 N N . GLY A 1 94 ? 2.572 34.988 14.713 1.00 57.33 110 GLY A N 1
ATOM 704 C CA . GLY A 1 94 ? 3.105 36.327 14.454 1.00 58.76 110 GLY A CA 1
ATOM 705 C C . GLY A 1 94 ? 2.124 37.467 14.688 1.00 57.33 110 GLY A C 1
ATOM 706 O O . GLY A 1 94 ? 2.529 38.549 15.141 1.00 59.20 110 GLY A O 1
ATOM 707 N N . VAL A 1 95 ? 0.850 37.236 14.352 1.00 53.23 111 VAL A N 1
ATOM 708 C CA . VAL A 1 95 ? -0.215 38.242 14.486 1.00 51.49 111 VAL A CA 1
ATOM 709 C C . VAL A 1 95 ? -0.424 38.595 15.960 1.00 48.66 111 VAL A C 1
ATOM 710 O O . VAL A 1 95 ? -0.733 37.731 16.776 1.00 49.10 111 VAL A O 1
ATOM 714 N N . SER A 1 96 ? -0.223 39.860 16.308 1.00 46.48 112 SER A N 1
ATOM 715 C CA . SER A 1 96 ? -0.364 40.288 17.698 1.00 43.91 112 SER A CA 1
ATOM 716 C C . SER A 1 96 ? -1.835 40.430 18.059 1.00 41.20 112 SER A C 1
ATOM 717 O O . SER A 1 96 ? -2.678 40.763 17.209 1.00 41.76 112 SER A O 1
ATOM 720 N N . HIS A 1 97 ? -2.130 40.141 19.323 1.00 38.04 113 HIS A N 1
ATOM 721 C CA . HIS A 1 97 ? -3.431 40.396 19.905 1.00 35.42 113 HIS A CA 1
ATOM 722 C C . HIS A 1 97 ? -3.261 41.067 21.245 1.00 33.47 113 HIS A C 1
ATOM 723 O O . HIS A 1 97 ? -2.585 40.533 22.134 1.00 31.70 113 HIS A O 1
ATOM 730 N N . ARG A 1 98 ? -3.837 42.265 21.410 1.00 34.54 114 ARG A N 1
ATOM 731 C CA . ARG A 1 98 ? -3.740 42.981 22.706 1.00 33.43 114 ARG A CA 1
ATOM 732 C C . ARG A 1 98 ? -4.794 42.414 23.667 1.00 29.66 114 ARG A C 1
ATOM 733 O O . ARG A 1 98 ? -5.943 42.233 23.283 1.00 30.31 114 ARG A O 1
ATOM 741 N N . LEU A 1 99 ? -4.378 42.150 24.897 1.00 28.69 115 LEU A N 1
ATOM 742 C CA . LEU A 1 99 ? -5.227 41.511 25.898 1.00 27.59 115 LEU A CA 1
ATOM 743 C C . LEU A 1 99 ? -5.855 42.579 26.781 1.00 27.68 115 LEU A C 1
ATOM 744 O O . LEU A 1 99 ? -5.171 43.472 27.284 1.00 29.55 115 LEU A O 1
ATOM 749 N N . ARG A 1 100 ? -7.160 42.495 26.932 1.00 26.53 116 ARG A N 1
ATOM 750 C CA . ARG A 1 100 ? -7.861 43.252 27.943 1.00 28.12 116 ARG A CA 1
ATOM 751 C C . ARG A 1 100 ? -7.888 42.508 29.274 1.00 26.32 116 ARG A C 1
ATOM 752 O O . ARG A 1 100 ? -7.805 41.274 29.312 1.00 23.76 116 ARG A O 1
ATOM 760 N N . ASP A 1 101 ? -8.027 43.259 30.364 1.00 23.19 117 ASP A N 1
ATOM 761 C CA . ASP A 1 101 ? -8.304 42.609 31.667 1.00 22.80 117 ASP A CA 1
ATOM 762 C C . ASP A 1 101 ? -9.484 41.639 31.503 1.00 20.88 117 ASP A C 1
ATOM 763 O O . ASP A 1 101 ? -10.468 41.974 30.838 1.00 20.34 117 ASP A O 1
ATOM 768 N N . GLN A 1 102 ? -9.382 40.471 32.145 1.00 20.57 118 GLN A N 1
ATOM 769 C CA . GLN A 1 102 ? -10.470 39.427 32.152 1.00 20.35 118 GLN A CA 1
ATOM 770 C C . GLN A 1 102 ? -10.676 38.692 30.824 1.00 21.01 118 GLN A C 1
ATOM 771 O O . GLN A 1 102 ? -11.613 37.894 30.669 1.00 20.61 118 GLN A O 1
ATOM 777 N N . GLU A 1 103 ? -9.788 38.945 29.870 1.00 21.83 119 GLU A N 1
ATOM 778 C CA . GLU A 1 103 ? -9.894 38.313 28.564 1.00 21.77 119 GLU A CA 1
ATOM 779 C C . GLU A 1 103 ? -9.585 36.812 28.717 1.00 20.46 119 GLU A C 1
ATOM 780 O O . GLU A 1 103 ? -8.672 36.442 29.440 1.00 19.05 119 GLU A O 1
ATOM 786 N N . LEU A 1 104 ? -10.395 36.003 28.052 1.00 19.89 120 LEU A N 1
ATOM 787 C CA . LEU A 1 104 ? -10.239 34.543 28.043 1.00 20.24 120 LEU A CA 1
ATOM 788 C C . LEU A 1 104 ? -9.513 34.073 26.764 1.00 21.15 120 LEU A C 1
ATOM 789 O O . LEU A 1 104 ? -9.778 34.580 25.665 1.00 23.06 120 LEU A O 1
ATOM 794 N N . ILE A 1 105 ? -8.577 33.138 26.927 1.00 21.35 121 ILE A N 1
ATOM 795 C CA . ILE A 1 105 ? -7.809 32.582 25.818 1.00 23.85 121 ILE A CA 1
ATOM 796 C C . ILE A 1 105 ? -7.654 31.059 25.997 1.00 23.27 121 ILE A C 1
ATOM 797 O O . ILE A 1 105 ? -7.585 30.565 27.117 1.00 21.44 121 ILE A O 1
ATOM 802 N N . LEU A 1 106 ? -7.554 30.337 24.888 1.00 25.10 122 LEU A N 1
ATOM 803 C CA . LEU A 1 106 ? -7.220 28.919 24.960 1.00 25.39 122 LEU A CA 1
ATOM 804 C C . LEU A 1 106 ? -5.865 28.654 24.368 1.00 25.51 122 LEU A C 1
ATOM 805 O O . LEU A 1 106 ? -5.544 29.145 23.275 1.00 26.87 122 LEU A O 1
ATOM 810 N N . PHE A 1 107 ? -5.053 27.906 25.107 1.00 23.25 123 PHE A N 1
ATOM 811 C CA . PHE A 1 107 ? -3.861 27.320 24.536 1.00 24.75 123 PHE A CA 1
ATOM 812 C C . PHE A 1 107 ? -4.159 25.832 24.380 1.00 25.27 123 PHE A C 1
ATOM 813 O O . PHE A 1 107 ? -4.426 25.161 25.380 1.00 24.68 123 PHE A O 1
ATOM 821 N N . ALA A 1 108 ? -4.168 25.343 23.146 1.00 26.18 124 ALA A N 1
ATOM 822 C CA . ALA A 1 108 ? -4.628 23.961 22.861 1.00 28.34 124 ALA A CA 1
ATOM 823 C C . ALA A 1 108 ? -5.993 23.827 23.517 1.00 26.47 124 ALA A C 1
ATOM 824 O O . ALA A 1 108 ? -6.878 24.600 23.175 1.00 27.42 124 ALA A O 1
ATOM 826 N N . ASP A 1 109 ? -6.184 22.924 24.472 1.00 27.27 125 ASP A N 1
ATOM 827 C CA . ASP A 1 109 ? -7.499 22.803 25.138 1.00 26.33 125 ASP A CA 1
ATOM 828 C C . ASP A 1 109 ? -7.467 23.338 26.571 1.00 25.83 125 ASP A C 1
ATOM 829 O O . ASP A 1 109 ? -8.280 22.939 27.407 1.00 26.59 125 ASP A O 1
ATOM 834 N N . LEU A 1 110 ? -6.520 24.212 26.872 1.00 23.94 126 LEU A N 1
ATOM 835 C CA . LEU A 1 110 ? -6.426 24.738 28.232 1.00 23.58 126 LEU A CA 1
ATOM 836 C C . LEU A 1 110 ? -7.039 26.132 28.204 1.00 22.47 126 LEU A C 1
ATOM 837 O O . LEU A 1 110 ? -6.571 26.973 27.454 1.00 22.09 126 LEU A O 1
ATOM 842 N N . LEU A 1 111 ? -8.065 26.373 29.022 1.00 20.28 127 LEU A N 1
ATOM 843 C CA . LEU A 1 111 ? -8.689 27.690 29.063 1.00 19.20 127 LEU A CA 1
ATOM 844 C C . LEU A 1 111 ? -8.031 28.543 30.149 1.00 18.34 127 LEU A C 1
ATOM 845 O O . LEU A 1 111 ? -7.866 28.084 31.276 1.00 17.54 127 LEU A O 1
ATOM 850 N N . CYS A 1 112 ? -7.728 29.797 29.813 1.00 17.61 128 CYS A N 1
ATOM 851 C CA . CYS A 1 112 ? -6.990 30.705 30.724 1.00 18.61 128 CYS A CA 1
ATOM 852 C C . CYS A 1 112 ? -7.697 32.043 30.750 1.00 18.42 128 CYS A C 1
ATOM 853 O O . CYS A 1 112 ? -8.464 32.357 29.840 1.00 19.05 128 CYS A O 1
ATOM 856 N N . GLN A 1 113 ? -7.446 32.822 31.798 1.00 18.10 129 GLN A N 1
AT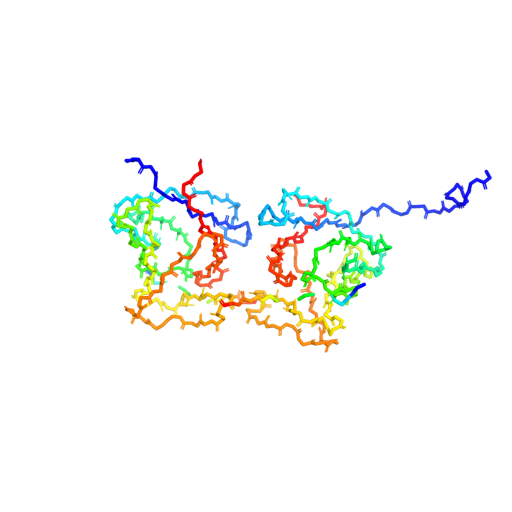OM 857 C CA . GLN A 1 113 ? -8.022 34.171 31.847 1.00 18.10 129 GLN A CA 1
ATOM 858 C C . GLN A 1 113 ? -6.956 35.117 32.357 1.00 17.47 129 GLN A C 1
ATOM 859 O O . GLN A 1 113 ? -6.276 34.844 33.349 1.00 18.26 129 GLN A O 1
ATOM 865 N N . TYR A 1 114 ? -6.774 36.218 31.624 1.00 18.62 130 TYR A N 1
ATOM 866 C CA . TYR A 1 114 ? -5.742 37.221 32.000 1.00 18.58 130 TYR A CA 1
ATOM 867 C C . TYR A 1 114 ? -6.342 38.254 32.988 1.00 19.16 130 TYR A C 1
ATOM 868 O O . TYR A 1 114 ? -7.492 38.651 32.820 1.00 18.31 130 TYR A O 1
ATOM 877 N N . HIS A 1 115 ? -5.563 38.651 34.003 1.00 19.85 131 HIS A N 1
ATOM 878 C CA . HIS A 1 115 ? -5.990 39.671 34.986 1.00 21.33 131 HIS A CA 1
ATOM 879 C C . HIS A 1 115 ? -4.938 40.734 35.186 1.00 22.85 131 HIS A C 1
ATOM 880 O O . HIS A 1 115 ? -3.760 40.425 35.410 1.00 22.21 131 HIS A O 1
ATOM 887 N N . ARG A 1 116 ? -5.381 41.994 35.201 1.00 25.01 132 ARG A N 1
ATOM 888 C CA . ARG A 1 116 ? -4.569 43.063 35.789 1.00 26.56 132 ARG A CA 1
ATOM 889 C C . ARG A 1 116 ? -4.521 42.926 37.300 1.00 28.88 132 ARG A C 1
ATOM 890 O O . ARG A 1 116 ? -5.304 42.168 37.897 1.00 28.78 132 ARG A O 1
ATOM 898 N N . LEU A 1 117 ? -3.612 43.655 37.946 1.00 31.73 133 LEU A N 1
ATOM 899 C CA . LEU A 1 117 ? -3.512 43.579 39.398 1.00 34.65 133 LEU A CA 1
ATOM 900 C C . LEU A 1 117 ? -4.148 44.782 40.097 1.00 37.24 133 LEU A C 1
ATOM 901 O O . LEU A 1 117 ? -4.055 44.902 41.307 1.00 38.78 133 LEU A O 1
ATOM 906 N N . ASP A 1 118 ? -4.778 45.665 39.336 1.00 38.84 134 ASP A N 1
ATOM 907 C CA . ASP A 1 118 ? -5.346 46.885 39.919 1.00 43.41 134 ASP A CA 1
ATOM 908 C C . ASP A 1 118 ? -6.867 46.934 39.754 1.00 45.82 134 ASP A C 1
ATOM 909 O O . ASP A 1 118 ? -7.469 48.009 39.621 1.00 49.11 134 ASP A O 1
ATOM 914 N N . VAL A 1 119 ? -7.472 45.754 39.781 1.00 46.66 135 VAL A N 1
ATOM 915 C CA . VAL A 1 119 ? -8.913 45.587 39.599 1.00 49.35 135 VAL A CA 1
ATOM 916 C C . VAL A 1 119 ? -9.486 45.011 40.891 1.00 51.50 135 VAL A C 1
ATOM 917 O O . VAL A 1 119 ? -10.435 45.551 41.443 1.00 55.48 135 VAL A O 1
ATOM 921 N N . VAL B 1 12 ? -35.693 22.129 41.471 1.00 69.71 28 VAL B N 1
ATOM 922 C CA . VAL B 1 12 ? -35.454 20.654 41.381 1.00 69.80 28 VAL B CA 1
ATOM 923 C C . VAL B 1 12 ? -33.967 20.268 41.481 1.00 65.88 28 VAL B C 1
ATOM 924 O O . VAL B 1 12 ? -33.080 21.133 41.552 1.00 65.29 28 VAL B O 1
ATOM 928 N N . GLU B 1 13 ? -33.720 18.959 41.490 1.00 63.90 29 GLU B N 1
ATOM 929 C CA . GLU B 1 13 ? -32.377 18.369 41.481 1.00 60.97 29 GLU B CA 1
ATOM 930 C C . GLU B 1 13 ? -31.547 18.854 40.277 1.00 54.27 29 GLU B C 1
ATOM 931 O O . GLU B 1 13 ? -32.053 18.870 39.147 1.00 52.88 29 GLU B O 1
ATOM 937 N N . PRO B 1 14 ? -30.288 19.291 40.522 1.00 50.95 30 PRO B N 1
ATOM 938 C CA . PRO B 1 14 ? -29.415 19.716 39.415 1.00 44.69 30 PRO B CA 1
ATOM 939 C C . PRO B 1 14 ? -28.788 18.505 38.715 1.00 41.25 30 PRO B C 1
ATOM 940 O O . PRO B 1 14 ? -28.365 17.563 39.371 1.00 41.24 30 PRO B O 1
ATOM 944 N N . VAL B 1 15 ? -28.736 18.538 37.396 1.00 36.22 31 VAL B N 1
ATOM 945 C CA . VAL B 1 15 ? -28.311 17.384 36.620 1.00 37.65 31 VAL B CA 1
ATOM 946 C C . VAL B 1 15 ? -26.997 17.678 35.880 1.00 39.20 31 VAL B C 1
ATOM 947 O O . VAL B 1 15 ? -26.225 16.779 35.522 1.00 44.16 31 VAL B O 1
ATOM 951 N N . GLY B 1 16 ? -26.764 18.954 35.661 1.00 35.06 32 GLY B N 1
ATOM 952 C CA . GLY B 1 16 ? -25.516 19.479 35.109 1.00 33.49 32 GLY B CA 1
ATOM 953 C C . GLY B 1 16 ? -25.461 20.929 35.556 1.00 30.43 32 GLY B C 1
ATOM 954 O O . GLY B 1 16 ? -26.313 21.381 36.304 1.00 28.35 32 GLY B O 1
ATOM 955 N N . ARG B 1 17 ? -24.439 21.649 35.111 1.00 27.09 33 ARG B N 1
ATOM 956 C CA . ARG B 1 17 ? -24.246 23.003 35.566 1.00 26.87 33 ARG B CA 1
ATOM 957 C C . ARG B 1 17 ? -23.738 23.760 34.352 1.00 24.35 33 ARG B C 1
ATOM 958 O O . ARG B 1 17 ? -22.962 23.223 33.540 1.00 22.67 33 ARG B O 1
ATOM 966 N N . LEU B 1 18 ? -24.196 24.998 34.185 1.00 24.51 34 LEU B N 1
ATOM 967 C CA . LEU B 1 18 ? -23.587 25.881 33.202 1.00 22.75 34 LEU B CA 1
ATOM 968 C C . LEU B 1 18 ? -22.822 26.972 33.979 1.00 21.48 34 LEU B C 1
ATOM 969 O O . LEU B 1 18 ? -23.412 27.665 34.799 1.00 22.97 34 LEU B O 1
ATOM 974 N N . HIS B 1 19 ? -21.523 27.094 33.733 1.00 21.53 35 HIS B N 1
ATOM 975 C CA . HIS B 1 19 ? -20.726 28.145 34.376 1.00 21.22 35 HIS B CA 1
ATOM 976 C C . HIS B 1 19 ? -20.540 29.280 33.404 1.00 20.52 35 HIS B C 1
ATOM 977 O O . HIS B 1 19 ? -20.252 29.046 32.255 1.00 20.97 35 HIS B O 1
ATOM 984 N N . ILE B 1 20 ? -20.711 30.523 33.844 1.00 20.99 36 ILE B N 1
ATOM 985 C CA . ILE B 1 20 ? -20.368 31.620 32.973 1.00 21.31 36 ILE B CA 1
ATOM 986 C C . ILE B 1 20 ? -19.164 32.346 33.546 1.00 19.53 36 ILE B C 1
ATOM 987 O O . ILE B 1 20 ? -19.052 32.546 34.750 1.00 19.62 36 ILE B O 1
ATOM 992 N N . PHE B 1 21 ? -18.257 32.726 32.662 1.00 19.73 37 PHE B N 1
ATOM 993 C CA . PHE B 1 21 ? -16.999 33.333 33.109 1.00 20.59 37 PHE B CA 1
ATOM 994 C C . PHE B 1 21 ? -17.227 34.830 33.291 1.00 21.95 37 PHE B C 1
ATOM 995 O O . PHE B 1 21 ? -18.176 35.393 32.684 1.00 22.03 37 PHE B O 1
ATOM 1003 N N . SER B 1 22 ? -16.346 35.470 34.067 1.00 21.85 38 SER B N 1
ATOM 1004 C CA . SER B 1 22 ? -16.483 36.914 34.347 1.00 22.90 38 SER B CA 1
ATOM 1005 C C . SER B 1 22 ? -16.113 37.720 33.076 1.00 23.52 38 SER B C 1
ATOM 1006 O O . SER B 1 22 ? -15.390 37.231 32.186 1.00 23.85 38 SER B O 1
ATOM 1009 N N . GLY B 1 23 ? -16.607 38.953 32.980 1.00 22.86 39 GLY B N 1
ATOM 1010 C CA . GLY B 1 23 ? -16.251 39.778 31.824 1.00 24.80 39 GLY B CA 1
ATOM 1011 C C . GLY B 1 23 ? -17.090 41.047 31.855 1.00 24.88 39 GLY B C 1
ATOM 1012 O O . GLY B 1 23 ? -17.522 41.485 32.933 1.00 24.85 39 GLY B O 1
ATOM 1013 N N . ALA B 1 24 ? -17.360 41.603 30.682 1.00 26.13 40 ALA B N 1
ATOM 1014 C CA . ALA B 1 24 ? -18.115 42.880 30.613 1.00 28.39 40 ALA B CA 1
ATOM 1015 C C . ALA B 1 24 ? -19.549 42.735 31.138 1.00 29.02 40 ALA B C 1
ATOM 1016 O O . ALA B 1 24 ? -20.161 43.741 31.563 1.00 30.32 40 ALA B O 1
ATOM 1018 N N . HIS B 1 25 ? -20.104 41.518 31.068 1.00 25.85 41 HIS B N 1
ATOM 1019 C CA . HIS B 1 25 ? -21.456 41.284 31.597 1.00 28.17 41 HIS B CA 1
ATOM 1020 C C . HIS B 1 25 ? -21.521 41.084 33.087 1.00 27.85 41 HIS B C 1
ATOM 1021 O O . HIS B 1 25 ? -22.612 41.028 33.648 1.00 29.40 41 HIS B O 1
ATOM 1028 N N . GLY B 1 26 ? -20.372 40.953 33.746 1.00 26.68 42 GLY B N 1
ATOM 1029 C CA . GLY B 1 26 ? -20.338 40.838 35.196 1.00 27.19 42 GLY B CA 1
ATOM 1030 C C . GLY B 1 26 ? -19.517 39.645 35.676 1.00 26.57 42 GLY B C 1
ATOM 1031 O O . GLY B 1 26 ? -18.821 39.011 34.863 1.00 25.72 42 GLY B O 1
ATOM 1032 N N . PRO B 1 27 ? -19.592 39.340 36.992 1.00 27.95 43 PRO B N 1
ATOM 1033 C CA . PRO B 1 27 ? -18.790 38.272 37.617 1.00 27.12 43 PRO B CA 1
ATOM 1034 C C . PRO B 1 27 ? -19.232 36.873 37.201 1.00 24.78 43 PRO B C 1
ATOM 1035 O O . PRO B 1 27 ? -20.311 36.683 36.613 1.00 21.24 43 PRO B O 1
ATOM 1039 N N . GLU B 1 28 ? -18.375 35.906 37.487 1.00 25.71 44 GLU B N 1
ATOM 1040 C CA . GLU B 1 28 ? -18.684 34.506 37.210 1.00 25.67 44 GLU B CA 1
ATOM 1041 C C . GLU B 1 28 ? -19.944 34.054 37.945 1.00 23.56 44 GLU B C 1
ATOM 1042 O O . GLU B 1 28 ? -20.291 34.573 39.015 1.00 22.93 44 GLU B O 1
ATOM 1048 N N . LYS B 1 29 ? -20.670 33.096 37.378 1.00 22.30 45 LYS B N 1
ATOM 1049 C CA . LYS B 1 29 ? -21.903 32.608 38.042 1.00 22.65 45 LYS B CA 1
ATOM 1050 C C . LYS B 1 29 ? -22.104 31.173 37.590 1.00 22.28 45 LYS B C 1
ATOM 1051 O O . LYS B 1 29 ? -21.737 30.852 36.456 1.00 23.32 45 LYS B O 1
ATOM 1057 N N . ASP B 1 30 ? -22.657 30.333 38.459 1.00 22.25 46 ASP B N 1
ATOM 1058 C CA . ASP B 1 30 ? -23.099 28.976 38.060 1.00 23.17 46 ASP B CA 1
ATOM 1059 C C . ASP B 1 30 ? -24.605 28.890 37.986 1.00 23.80 46 ASP B C 1
ATOM 1060 O O . ASP B 1 30 ? -25.305 29.441 38.832 1.00 25.40 46 ASP B O 1
ATOM 1065 N N . PHE B 1 31 ? -25.094 28.165 36.989 1.00 22.90 47 PHE B N 1
ATOM 1066 C CA . PHE B 1 31 ? -26.498 27.935 36.823 1.00 25.62 47 PHE B CA 1
ATOM 1067 C C . PHE B 1 31 ? -26.730 26.427 36.851 1.00 26.43 47 PHE B C 1
ATOM 1068 O O . PHE B 1 31 ? -26.158 25.712 36.014 1.00 28.48 47 PHE B O 1
ATOM 1076 N N . PRO B 1 32 ? -27.585 25.955 37.769 1.00 28.00 48 PRO B N 1
ATOM 1077 C CA . PRO B 1 32 ? -27.925 24.533 37.719 1.00 28.65 48 PRO B CA 1
ATOM 1078 C C . PRO B 1 32 ? -28.787 24.235 36.490 1.00 28.31 48 PRO B C 1
ATOM 1079 O O . PRO B 1 32 ? -29.614 25.069 36.081 1.00 29.40 48 PRO B O 1
ATOM 1083 N N . LEU B 1 33 ? -28.568 23.082 35.871 1.00 26.05 49 LEU B N 1
ATOM 1084 C CA . LEU B 1 33 ? -29.469 22.642 34.812 1.00 26.07 49 LEU B CA 1
ATOM 1085 C C . LEU B 1 33 ? -30.331 21.489 35.363 1.00 28.66 49 LEU B C 1
ATOM 1086 O O . LEU B 1 33 ? -29.874 20.734 36.226 1.00 29.95 49 LEU B O 1
ATOM 1091 N N . HIS B 1 34 ? -31.566 21.369 34.886 1.00 28.65 50 HIS B N 1
ATOM 1092 C CA . HIS B 1 34 ? -32.459 20.322 35.366 1.00 31.39 50 HIS B CA 1
ATOM 1093 C C . HIS B 1 34 ? -32.847 19.411 34.232 1.00 30.77 50 HIS B C 1
ATOM 1094 O O . HIS B 1 34 ? -32.599 19.720 33.053 1.00 29.38 50 HIS B O 1
ATOM 1101 N N . LEU B 1 35 ? -33.454 18.265 34.565 1.00 33.17 51 LEU B N 1
ATOM 1102 C CA . LEU B 1 35 ? -34.027 17.405 33.536 1.00 33.90 51 LEU B CA 1
ATOM 1103 C C . LEU B 1 35 ? -35.029 18.174 32.684 1.00 35.10 51 LEU B C 1
ATOM 1104 O O . LEU B 1 35 ? -35.825 18.953 33.214 1.00 36.23 51 LEU B O 1
ATOM 1109 N N . GLY B 1 36 ? -35.010 17.927 31.380 1.00 35.12 52 GLY B N 1
ATOM 1110 C CA . GLY B 1 36 ? -35.993 18.530 30.469 1.00 37.83 52 GLY B CA 1
ATOM 1111 C C . GLY B 1 36 ? -35.401 19.715 29.727 1.00 36.38 52 GLY B C 1
ATOM 1112 O O . GLY B 1 36 ? -34.194 19.769 29.490 1.00 34.61 52 GLY B O 1
ATOM 1113 N N . LYS B 1 37 ? -36.242 20.695 29.404 1.00 38.96 53 LYS B N 1
ATOM 1114 C CA . LYS B 1 37 ? -35.794 21.833 28.606 1.00 38.73 53 LYS B CA 1
ATOM 1115 C C . LYS B 1 37 ? -35.283 22.936 29.490 1.00 36.31 53 LYS B C 1
ATOM 1116 O O . LYS B 1 37 ? -36.000 23.379 30.393 1.00 38.43 53 LYS B O 1
ATOM 1122 N N . ASN B 1 38 ? -34.056 23.382 29.238 1.00 32.71 54 ASN B N 1
ATOM 1123 C CA . ASN B 1 38 ? -33.513 24.530 29.944 1.00 30.51 54 ASN B CA 1
ATOM 1124 C C . ASN B 1 38 ? -33.342 25.664 28.968 1.00 30.08 54 ASN B C 1
ATOM 1125 O O . ASN B 1 38 ? -32.381 25.673 28.203 1.00 29.23 54 ASN B O 1
ATOM 1130 N N . VAL B 1 39 ? -34.248 26.626 28.992 1.00 31.74 55 VAL B N 1
ATOM 1131 C CA . VAL B 1 39 ? -34.134 27.743 28.060 1.00 31.77 55 VAL B CA 1
ATOM 1132 C C . VAL B 1 39 ? -33.102 28.734 28.589 1.00 29.33 55 VAL B C 1
ATOM 1133 O O . VAL B 1 39 ? -33.084 29.048 29.794 1.00 29.51 55 VAL B O 1
ATOM 1137 N N . VAL B 1 40 ? -32.229 29.195 27.693 1.00 28.31 56 VAL B N 1
ATOM 1138 C CA . VAL B 1 40 ? -31.217 30.212 27.994 1.00 27.48 56 VAL B CA 1
ATOM 1139 C C . VAL B 1 40 ? -31.7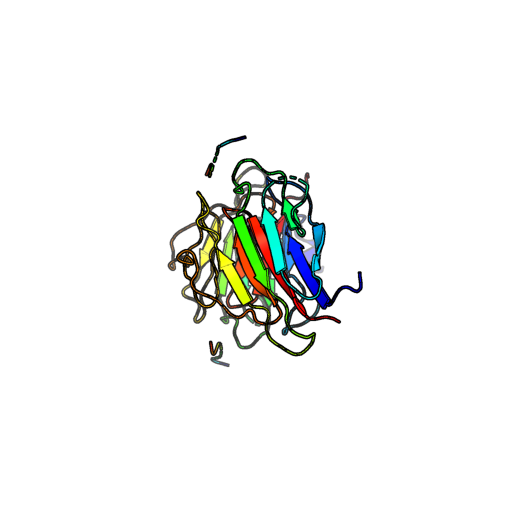05 31.498 27.329 1.00 28.36 56 VAL B C 1
ATOM 1140 O O . VAL B 1 40 ? -32.005 31.488 26.150 1.00 28.73 56 VAL B O 1
ATOM 1144 N N . GLY B 1 41 ? -31.777 32.598 28.067 1.00 30.10 57 GLY B N 1
ATOM 1145 C CA . GLY B 1 41 ? -32.259 33.838 27.438 1.00 31.75 57 GLY B CA 1
ATOM 1146 C C . GLY B 1 41 ? -32.314 34.967 28.430 1.00 33.43 57 GLY B C 1
ATOM 1147 O O . GLY B 1 41 ? -31.997 34.770 29.598 1.00 30.58 57 GLY B O 1
ATOM 1148 N N . ARG B 1 42 ? -32.714 36.150 27.951 1.00 35.43 58 ARG B N 1
ATOM 1149 C CA . ARG B 1 42 ? -32.742 37.354 28.777 1.00 38.24 58 ARG B CA 1
ATOM 1150 C C . ARG B 1 42 ? -33.985 37.440 29.678 1.00 42.55 58 ARG B C 1
ATOM 1151 O O . ARG B 1 42 ? -33.943 38.096 30.724 1.00 45.65 58 ARG B O 1
ATOM 1167 N N . PRO B 1 44 ? -36.702 36.761 32.474 1.00 51.73 60 PRO B N 1
ATOM 1168 C CA . PRO B 1 44 ? -36.470 36.287 33.841 1.00 51.90 60 PRO B CA 1
ATOM 1169 C C . PRO B 1 44 ? -37.032 34.886 34.112 1.00 52.05 60 PRO B C 1
ATOM 1170 O O . PRO B 1 44 ? -36.650 34.252 35.099 1.00 49.42 60 PRO B O 1
ATOM 1174 N N . ASP B 1 45 ? -37.936 34.413 33.259 1.00 52.31 61 ASP B N 1
ATOM 1175 C CA . ASP B 1 45 ? -38.489 33.082 33.450 1.00 55.40 61 ASP B CA 1
ATOM 1176 C C . ASP B 1 45 ? -37.702 31.960 32.745 1.00 52.03 61 ASP B C 1
ATOM 1177 O O . ASP B 1 45 ? -38.066 30.791 32.864 1.00 52.50 61 ASP B O 1
ATOM 1182 N N . CYS B 1 46 ? -36.632 32.307 32.026 1.00 46.95 62 CYS B N 1
ATOM 1183 C CA . CYS B 1 46 ? -35.726 31.289 31.477 1.00 42.58 62 CYS B CA 1
ATOM 1184 C C . CYS B 1 46 ? -35.049 30.544 32.602 1.00 40.75 62 CYS B C 1
ATOM 1185 O O . CYS B 1 46 ? -34.703 31.140 33.628 1.00 41.75 62 CYS B O 1
ATOM 1188 N N . SER B 1 47 ? -34.846 29.244 32.400 1.00 39.49 63 SER B N 1
ATOM 1189 C CA . SER B 1 47 ? -34.089 28.398 33.337 1.00 37.78 63 SER B CA 1
ATOM 1190 C C . SER B 1 47 ? -32.696 28.970 33.570 1.00 33.63 63 SER B C 1
ATOM 1191 O O . SER B 1 47 ? -32.181 28.959 34.702 1.00 34.30 63 SER B O 1
ATOM 1194 N N . VAL B 1 48 ? -32.084 29.472 32.501 1.00 29.16 64 VAL B N 1
ATOM 1195 C CA . VAL B 1 48 ? -30.793 30.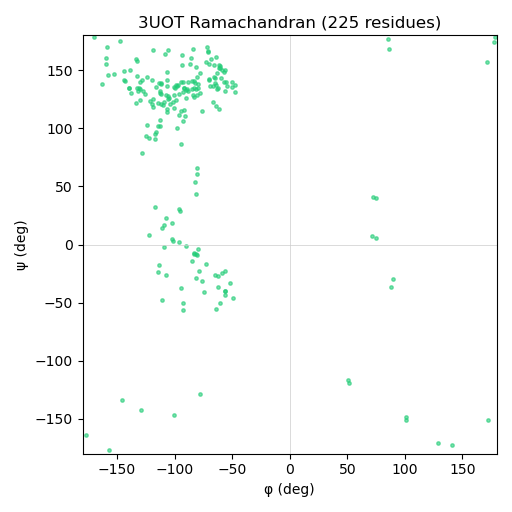129 32.610 1.00 27.06 64 VAL B CA 1
ATOM 1196 C C . VAL B 1 48 ? -31.054 31.578 32.172 1.00 27.67 64 VAL B C 1
ATOM 1197 O O . VAL B 1 48 ? -31.071 31.860 30.989 1.00 27.58 64 VAL B O 1
ATOM 1201 N N . ALA B 1 49 ? -31.294 32.467 33.134 1.00 29.44 65 ALA B N 1
ATOM 1202 C CA . ALA B 1 49 ? -31.720 33.842 32.826 1.00 29.59 65 ALA B CA 1
ATOM 1203 C C . ALA B 1 49 ? -30.474 34.716 32.805 1.00 28.86 65 ALA B C 1
ATOM 1204 O O . ALA B 1 49 ? -29.759 34.839 33.806 1.00 26.23 65 ALA B O 1
ATOM 1206 N N . LEU B 1 50 ? -30.171 35.246 31.623 1.00 29.36 66 LEU B N 1
ATOM 1207 C CA . LEU B 1 50 ? -28.987 36.076 31.408 1.00 28.38 66 LEU B CA 1
ATOM 1208 C C . LEU B 1 50 ? -29.452 37.481 31.013 1.00 30.83 66 LEU B C 1
ATOM 1209 O O . LEU B 1 50 ? -29.771 37.728 29.848 1.00 31.40 66 LEU B O 1
ATOM 1214 N N . PRO B 1 51 ? -29.518 38.392 31.986 1.00 31.84 67 PRO B N 1
ATOM 1215 C CA . PRO B 1 51 ? -30.178 39.689 31.749 1.00 33.22 67 PRO B CA 1
ATOM 1216 C C . PRO B 1 51 ? -29.246 40.686 31.055 1.00 33.28 67 PRO B C 1
ATOM 1217 O O . PRO B 1 51 ? -29.029 41.799 31.561 1.00 34.37 67 PRO B O 1
ATOM 1221 N N . PHE B 1 52 ? -28.678 40.284 29.918 1.00 31.92 68 PHE B N 1
ATOM 1222 C CA . PHE B 1 52 ? -27.690 41.105 29.208 1.00 31.84 68 PHE B CA 1
ATOM 1223 C C . PHE B 1 52 ? -28.277 41.479 27.851 1.00 33.78 68 PHE B C 1
ATOM 1224 O O . PHE B 1 52 ? -28.841 40.606 27.156 1.00 32.49 68 PHE B O 1
ATOM 1232 N N . PRO B 1 53 ? -28.134 42.762 27.451 1.00 36.46 69 PRO B N 1
ATOM 1233 C CA . PRO B 1 53 ? -28.763 43.267 26.212 1.00 37.98 69 PRO B CA 1
ATOM 1234 C C . PRO B 1 53 ? -28.480 42.449 24.939 1.00 37.90 69 PRO B C 1
ATOM 1235 O O . PRO B 1 53 ? -29.345 42.378 24.062 1.00 40.86 69 PRO B O 1
ATOM 1239 N N . SER B 1 54 ? -27.295 41.855 24.819 1.00 36.65 70 SER B N 1
ATOM 1240 C CA . SER B 1 54 ? -26.934 41.134 23.592 1.00 37.79 70 SER B CA 1
ATOM 1241 C C . SER B 1 54 ? -27.467 39.693 23.530 1.00 35.32 70 SER B C 1
ATOM 1242 O O . SER B 1 54 ? -27.320 39.034 22.509 1.00 35.21 70 SER B O 1
ATOM 1245 N N . ILE B 1 55 ? -28.040 39.218 24.641 1.00 33.48 71 ILE B N 1
ATOM 1246 C CA . ILE B 1 55 ? -28.659 37.876 24.730 1.00 32.39 71 ILE B CA 1
ATOM 1247 C C . ILE B 1 55 ? -30.130 38.004 24.288 1.00 34.58 71 ILE B C 1
ATOM 1248 O O . ILE B 1 55 ? -30.843 38.913 24.727 1.00 35.71 71 ILE B O 1
ATOM 1253 N N . SER B 1 56 ? -30.585 37.115 23.413 1.00 35.09 72 SER B N 1
ATOM 1254 C CA . SER B 1 56 ? -31.986 37.163 22.995 1.00 39.26 72 SER B CA 1
ATOM 1255 C C . SER B 1 56 ? -32.925 36.754 24.120 1.00 38.54 72 SER B C 1
ATOM 1256 O O . SER B 1 56 ? -32.537 36.033 25.047 1.00 35.70 72 SER B O 1
ATOM 1259 N N . LYS B 1 57 ? -34.162 37.228 24.040 1.00 40.84 73 LYS B N 1
ATOM 1260 C CA . LYS B 1 57 ? -35.145 36.948 25.058 1.00 42.74 73 LYS B CA 1
ATOM 1261 C C . LYS B 1 57 ? -35.261 35.431 25.190 1.00 42.97 73 LYS B C 1
ATOM 1262 O O . LYS B 1 57 ? -35.345 34.910 26.300 1.00 41.65 73 LYS B O 1
ATOM 1268 N N . GLN B 1 58 ? -35.229 34.766 24.035 1.00 44.38 74 GLN B N 1
ATOM 1269 C CA . GLN B 1 58 ? -35.219 33.315 23.889 1.00 45.72 74 GLN B CA 1
ATOM 1270 C C . GLN B 1 58 ? -33.985 33.000 23.044 1.00 41.80 74 GLN B C 1
ATOM 1271 O O . GLN B 1 58 ? -34.037 33.054 21.823 1.00 42.02 74 GLN B O 1
ATOM 1277 N N . HIS B 1 59 ? -32.860 32.709 23.694 1.00 36.92 75 HIS B N 1
ATOM 1278 C CA . HIS B 1 59 ? -31.605 32.625 22.980 1.00 34.79 75 HIS B CA 1
ATOM 1279 C C . HIS B 1 59 ? -31.262 31.236 22.517 1.00 35.01 75 HIS B C 1
ATOM 1280 O O . HIS B 1 59 ? -30.980 31.029 21.339 1.00 34.94 75 HIS B O 1
ATOM 1287 N N . ALA B 1 60 ? -31.221 30.294 23.461 1.00 32.88 76 ALA B N 1
ATOM 1288 C CA . ALA B 1 60 ? -30.866 28.902 23.174 1.00 33.23 76 ALA B CA 1
ATOM 1289 C C . ALA B 1 60 ? -31.614 27.965 24.111 1.00 32.91 76 ALA B C 1
ATOM 1290 O O . ALA B 1 60 ? -32.306 28.405 25.025 1.00 31.24 76 ALA B O 1
ATOM 1292 N N . GLU B 1 61 ? -31.462 26.662 23.882 1.00 33.60 77 GLU B N 1
ATOM 1293 C CA . GLU B 1 61 ? -32.136 25.682 24.700 1.00 34.81 77 GLU B CA 1
ATOM 1294 C C . GLU B 1 61 ? -31.193 24.522 24.983 1.00 32.72 77 GLU B C 1
ATOM 1295 O O . GLU B 1 61 ? -30.486 24.054 24.091 1.00 31.29 77 GLU B O 1
ATOM 1301 N N 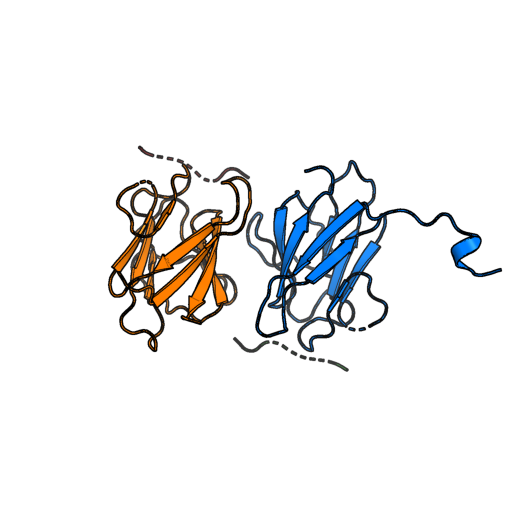. ILE B 1 62 ? -31.151 24.092 26.236 1.00 30.70 78 ILE B N 1
ATOM 1302 C CA . ILE B 1 62 ? -30.361 22.906 26.558 1.00 30.30 78 ILE B CA 1
ATOM 1303 C C . ILE B 1 62 ? -31.305 21.856 27.114 1.00 30.61 78 ILE B C 1
ATOM 1304 O O . ILE B 1 62 ? -31.939 22.053 28.153 1.00 30.25 78 ILE B O 1
ATOM 1309 N N . GLU B 1 63 ? -31.383 20.736 26.411 1.00 32.45 79 GLU B N 1
ATOM 1310 C CA . GLU B 1 63 ? -32.304 19.697 26.806 1.00 34.13 79 GLU B CA 1
ATOM 1311 C C . GLU B 1 63 ? -31.529 18.534 27.399 1.00 34.45 79 GLU B C 1
ATOM 1312 O O . GLU B 1 63 ? -30.570 18.034 26.798 1.00 32.33 79 GLU B O 1
ATOM 1318 N N . ILE B 1 64 ? -31.971 18.125 28.585 1.00 33.08 80 ILE B N 1
ATOM 1319 C CA . ILE B 1 64 ? -31.303 17.087 29.334 1.00 31.69 80 ILE B CA 1
ATOM 1320 C C . ILE B 1 64 ? -32.260 15.920 29.552 1.00 33.14 80 ILE B C 1
ATOM 1321 O O . ILE B 1 64 ? -33.326 16.064 30.151 1.00 33.14 80 ILE B O 1
ATOM 1326 N N . LEU B 1 65 ? -31.850 14.759 29.067 1.00 34.04 81 LEU B N 1
ATOM 1327 C CA . LEU B 1 65 ? -32.703 13.563 29.116 1.00 36.62 81 LEU B CA 1
ATOM 1328 C C . LEU B 1 65 ? -32.429 12.676 30.338 1.00 36.74 81 LEU B C 1
ATOM 1329 O O . LEU B 1 65 ? -33.357 12.104 30.911 1.00 38.08 81 LEU B O 1
ATOM 1334 N N . ALA B 1 66 ? -31.154 12.559 30.721 1.00 35.53 82 ALA B N 1
ATOM 1335 C CA . ALA B 1 66 ? -30.737 11.732 31.881 1.00 36.65 82 ALA B CA 1
ATOM 1336 C C . ALA B 1 66 ? -29.366 12.241 32.308 1.00 36.12 82 ALA B C 1
ATOM 1337 O O . ALA B 1 66 ? -28.688 12.873 31.514 1.00 33.57 82 ALA B O 1
ATOM 1339 N N . TRP B 1 67 ? -28.938 11.964 33.540 1.00 39.37 83 TRP B N 1
ATOM 1340 C CA . TRP B 1 67 ? -27.603 12.438 33.974 1.00 39.37 83 TRP B CA 1
ATOM 1341 C C . TRP B 1 67 ? -26.484 11.850 33.143 1.00 39.57 83 TRP B C 1
ATOM 1342 O O . TRP B 1 67 ? -25.407 12.464 33.026 1.00 40.82 83 TRP B O 1
ATOM 1353 N N . ASP B 1 68 ? -26.722 10.658 32.590 1.00 38.57 84 ASP B N 1
ATOM 1354 C CA . ASP B 1 68 ? -25.728 9.928 31.784 1.00 39.65 84 ASP B CA 1
ATOM 1355 C C . ASP B 1 68 ? -25.955 10.000 30.260 1.00 39.16 84 ASP B C 1
ATOM 1356 O O . ASP B 1 68 ? -25.446 9.160 29.507 1.00 40.65 84 ASP B O 1
ATOM 1361 N N . LYS B 1 69 ? -26.745 10.967 29.809 1.00 36.11 85 LYS B N 1
ATOM 1362 C CA . LYS B 1 69 ? -26.911 11.208 28.376 1.00 34.51 85 LYS B CA 1
ATOM 1363 C C . LYS B 1 69 ? -26.435 12.629 28.089 1.00 32.16 85 LYS B C 1
ATOM 1364 O O . LYS B 1 69 ? -26.666 13.523 28.899 1.00 31.69 85 LYS B O 1
ATOM 1370 N N . ALA B 1 70 ? -25.765 12.831 26.955 1.00 30.42 86 ALA B N 1
ATOM 1371 C CA . ALA B 1 70 ? -25.250 14.160 26.611 1.00 29.68 86 ALA B CA 1
ATOM 1372 C C . ALA B 1 70 ? -26.407 15.139 26.443 1.00 29.84 86 ALA B C 1
ATOM 1373 O O . ALA B 1 70 ? -27.384 14.816 25.755 1.00 31.27 86 ALA B O 1
ATOM 1375 N N . PRO B 1 71 ? -26.294 16.336 27.042 1.00 28.79 87 PRO B N 1
ATOM 1376 C CA . PRO B 1 71 ? -27.303 17.378 26.826 1.00 29.40 87 PRO B CA 1
ATOM 1377 C C . PRO B 1 71 ? -27.369 17.740 25.358 1.00 28.86 87 PRO B C 1
ATOM 1378 O O . PRO B 1 71 ? -26.390 17.594 24.629 1.00 31.52 87 PRO B O 1
ATOM 1382 N N . ILE B 1 72 ? -28.514 18.225 24.922 1.00 30.80 88 ILE B N 1
ATOM 1383 C CA . ILE B 1 72 ? -28.649 18.632 23.540 1.00 30.74 88 ILE B CA 1
ATOM 1384 C C . ILE B 1 72 ? -28.800 20.149 23.505 1.00 30.40 88 ILE B C 1
ATOM 1385 O O . ILE B 1 72 ? -29.751 20.702 24.071 1.00 32.03 88 ILE B O 1
ATOM 1390 N N . LEU B 1 73 ? -27.886 20.803 22.806 1.00 31.30 89 LEU B N 1
ATOM 1391 C CA . LEU B 1 73 ? -27.898 22.266 22.696 1.00 30.49 89 LEU B CA 1
ATOM 1392 C C . LEU B 1 73 ? -28.502 22.692 21.362 1.00 33.28 89 LEU B C 1
ATOM 1393 O O . LEU B 1 73 ? -28.083 22.218 20.311 1.00 32.75 89 LEU B O 1
ATOM 1398 N N . ARG B 1 74 ? -29.482 23.595 21.418 1.00 33.04 90 ARG B N 1
ATOM 1399 C CA . ARG B 1 74 ? -30.044 24.181 20.219 1.00 36.45 90 ARG B CA 1
ATOM 1400 C C . ARG B 1 74 ? -30.035 25.710 20.345 1.00 36.09 90 ARG B C 1
ATOM 1401 O O . ARG B 1 74 ? -30.308 26.248 21.420 1.00 35.91 90 ARG B O 1
ATOM 1409 N N . ASP B 1 75 ? -29.742 26.395 19.246 1.00 38.41 91 ASP B N 1
ATOM 1410 C CA . ASP B 1 75 ? -29.986 27.850 19.150 1.00 39.83 91 ASP B CA 1
ATOM 1411 C C . ASP B 1 75 ? -31.448 28.117 18.783 1.00 42.37 91 ASP B C 1
ATOM 1412 O O . ASP B 1 75 ? -32.021 27.425 17.941 1.00 44.63 91 ASP B O 1
ATOM 1417 N N . CYS B 1 76 ? -32.054 29.123 19.400 1.00 43.91 92 CYS B N 1
ATOM 1418 C CA . CYS B 1 76 ? -33.452 29.457 19.115 1.00 48.06 92 CYS B CA 1
ATOM 1419 C C . CYS B 1 76 ? -33.645 30.562 18.066 1.00 50.15 92 CYS B C 1
ATOM 1420 O O . CYS B 1 76 ? -34.641 31.282 18.105 1.00 53.83 92 CYS B O 1
ATOM 1423 N N . GLY B 1 77 ? -32.717 30.700 17.122 1.00 50.26 93 GLY B N 1
ATOM 1424 C CA . GLY B 1 77 ? -32.785 31.818 16.156 1.00 52.50 93 GLY B CA 1
ATOM 1425 C C . GLY B 1 77 ? -32.368 33.141 16.802 1.00 51.60 93 GLY B C 1
ATOM 1426 O O . GLY B 1 77 ? -32.971 34.182 16.543 1.00 53.71 93 GLY B O 1
ATOM 1427 N N . SER B 1 78 ? -31.333 33.095 17.643 1.00 46.42 94 SER B N 1
ATOM 1428 C CA . SER B 1 78 ? -30.842 34.271 18.362 1.00 44.80 94 SER B CA 1
ATOM 1429 C C . SER B 1 78 ? -30.250 35.349 17.452 1.00 47.14 94 SER B C 1
ATOM 1430 O O . SER B 1 78 ? -29.760 35.056 16.364 1.00 48.14 94 SER B O 1
ATOM 1433 N N . LEU B 1 79 ? -30.272 36.601 17.905 1.00 47.77 95 LEU B N 1
ATOM 1434 C CA . LEU B 1 79 ? -29.701 37.701 17.098 1.00 50.07 95 LEU B CA 1
ATOM 1435 C C . LEU B 1 79 ? -28.181 37.501 16.925 1.00 48.56 95 LEU B C 1
ATOM 1436 O O . LEU B 1 79 ? -27.680 37.449 15.803 1.00 49.69 95 LEU B O 1
ATOM 1441 N N . ASN B 1 80 ? -27.460 37.368 18.043 1.00 44.89 96 ASN B N 1
ATOM 1442 C CA . ASN B 1 80 ? -25.996 37.301 18.019 1.00 44.24 96 ASN B CA 1
ATOM 1443 C C . ASN B 1 80 ? -25.412 35.888 18.036 1.00 43.36 96 ASN B C 1
ATOM 1444 O O . ASN B 1 80 ? -24.183 35.704 18.095 1.00 42.74 96 ASN B O 1
ATOM 1449 N N . GLY B 1 81 ? -26.302 34.899 18.029 1.00 42.68 97 GLY B N 1
ATOM 1450 C CA . GLY B 1 81 ? -25.920 33.518 17.780 1.00 42.02 97 GLY B CA 1
ATOM 1451 C C . GLY B 1 81 ? -25.444 32.730 18.988 1.00 39.67 97 GLY B C 1
ATOM 1452 O O . GLY B 1 81 ? -25.343 33.255 20.125 1.00 37.28 97 GLY B O 1
ATOM 1453 N N . THR B 1 82 ? -25.165 31.453 18.722 1.00 37.92 98 THR B N 1
ATOM 1454 C CA . THR B 1 82 ? -24.596 30.519 19.700 1.00 34.58 98 THR B CA 1
ATOM 1455 C C . THR B 1 82 ? -23.465 29.830 18.951 1.00 36.38 98 THR B C 1
ATOM 1456 O O . THR B 1 82 ? -23.617 29.465 17.787 1.00 40.34 98 THR B O 1
ATOM 1460 N N . GLN B 1 83 ? -22.311 29.705 19.579 1.00 36.34 99 GLN B N 1
ATOM 1461 C CA . GLN B 1 83 ? -21.153 29.127 18.909 1.00 39.41 99 GLN B CA 1
ATOM 1462 C C . GLN B 1 83 ? -20.499 28.085 19.794 1.00 37.90 99 GLN B C 1
ATOM 1463 O O . GLN B 1 83 ? -20.454 28.244 21.026 1.00 34.40 99 GLN B O 1
ATOM 1469 N N . ILE B 1 84 ? -19.972 27.027 19.188 1.00 40.45 100 ILE B N 1
ATOM 1470 C CA . ILE B 1 84 ? -19.050 26.173 19.939 1.00 43.83 100 ILE B CA 1
ATOM 1471 C C . ILE B 1 84 ? -17.629 26.367 19.410 1.00 48.06 100 ILE B C 1
ATOM 1472 O O . ILE B 1 84 ? -17.454 26.947 18.345 1.00 48.87 100 ILE B O 1
ATOM 1477 N N . LEU B 1 85 ? -16.633 25.927 20.178 1.00 52.61 101 LEU B N 1
ATOM 1478 C CA . LEU B 1 85 ? -15.233 26.311 19.958 1.00 59.50 101 LEU B CA 1
ATOM 1479 C C . LEU B 1 85 ? -14.300 25.217 19.462 1.00 69.19 101 LEU B C 1
ATOM 1480 O O . LEU B 1 85 ? -13.503 25.443 18.546 1.00 73.85 101 LEU B O 1
ATOM 1485 N N . ARG B 1 86 ? -14.359 24.055 20.107 1.00 74.99 102 ARG B N 1
ATOM 1486 C CA . ARG B 1 86 ? -13.421 22.974 19.820 1.00 82.48 102 ARG B CA 1
ATOM 1487 C C . ARG B 1 86 ? -13.752 22.285 18.486 1.00 85.65 102 ARG B C 1
ATOM 1488 O O . ARG B 1 86 ? -12.842 21.950 17.725 1.00 88.80 102 ARG B O 1
ATOM 1496 N N . PRO B 1 87 ? -15.052 22.064 18.201 1.00 85.04 103 PRO B N 1
ATOM 1497 C CA . PRO B 1 87 ? -15.434 22.138 16.784 1.00 86.24 103 PRO B CA 1
ATOM 1498 C C . PRO B 1 87 ? -15.966 23.553 16.420 1.00 85.15 103 PRO B C 1
ATOM 1499 O O . PRO B 1 87 ? -17.184 23.765 16.453 1.00 83.71 103 PRO B O 1
ATOM 1503 N N . PRO B 1 88 ? -15.066 24.508 16.054 1.00 82.15 104 PRO B N 1
ATOM 1504 C CA . PRO B 1 88 ? -15.454 25.929 15.926 1.00 77.19 104 PRO B CA 1
ATOM 1505 C C . PRO B 1 88 ? -16.539 26.165 14.864 1.00 75.22 104 PRO B C 1
ATOM 1506 O O . PRO B 1 88 ? -16.314 25.928 13.675 1.00 79.88 104 PRO B O 1
ATOM 1510 N N . LYS B 1 89 ? -17.702 26.640 15.312 1.00 68.20 105 LYS B N 1
ATOM 1511 C CA . LYS B 1 89 ? -18.937 26.591 14.528 1.00 65.03 105 LYS B CA 1
ATOM 1512 C C . LYS B 1 89 ? -19.999 27.540 15.071 1.00 60.08 105 LYS B C 1
ATOM 1513 O O . LYS B 1 89 ? -20.177 27.633 16.279 1.00 57.44 105 LYS B O 1
ATOM 1519 N N . VAL B 1 90 ? -20.699 28.247 14.186 1.00 60.33 106 VAL B N 1
ATOM 1520 C CA . VAL B 1 90 ? -21.931 28.944 14.577 1.00 59.44 106 VAL B CA 1
ATOM 1521 C C . VAL B 1 90 ? -23.096 27.970 14.377 1.00 59.44 106 VAL B C 1
ATOM 1522 O O . VAL B 1 90 ? -23.176 27.297 13.357 1.00 64.44 106 VAL B O 1
ATOM 1526 N N . LEU B 1 91 ? -23.982 27.881 15.361 1.00 56.31 107 LEU B N 1
ATOM 1527 C CA . LEU B 1 91 ? -25.107 26.955 15.300 1.00 55.33 107 LEU B CA 1
ATOM 1528 C C . LEU B 1 91 ? -26.217 27.557 14.456 1.00 58.76 107 LEU B C 1
ATOM 1529 O O . LEU B 1 91 ? -26.606 28.704 14.669 1.00 60.25 107 LEU B O 1
ATOM 1534 N N . SER B 1 92 ? -26.718 26.812 13.476 1.00 59.38 108 SER B N 1
ATOM 1535 C CA . SER B 1 92 ? -27.901 27.287 12.776 1.00 62.63 108 SER B CA 1
ATOM 1536 C C . SER B 1 92 ? -29.102 26.881 13.613 1.00 61.36 108 SER B C 1
ATOM 1537 O O . SER B 1 92 ? -29.100 25.799 14.213 1.00 58.14 108 SER B O 1
ATOM 1540 N N . PRO B 1 93 ? -30.107 27.767 13.707 1.00 63.68 109 PRO B N 1
ATOM 1541 C CA . PRO B 1 93 ? -31.287 27.527 14.531 1.00 64.32 109 PRO B CA 1
ATOM 1542 C C . PRO B 1 93 ? -31.884 26.143 14.327 1.00 66.50 109 PRO B C 1
ATOM 1543 O O . PRO B 1 93 ? -32.061 25.698 13.186 1.00 68.13 109 PRO B O 1
ATOM 1547 N N . GLY B 1 94 ? -32.144 25.463 15.445 1.00 64.36 110 GLY B N 1
ATOM 1548 C CA . GLY B 1 94 ? -32.818 24.168 15.443 1.00 64.79 110 GLY B CA 1
ATOM 1549 C C . GLY B 1 94 ? -31.943 22.931 15.329 1.00 63.55 110 GLY B C 1
ATOM 1550 O O . GLY B 1 94 ? -32.323 21.857 15.820 1.00 64.97 110 GLY B O 1
ATOM 1551 N N . VAL B 1 95 ? -30.795 23.066 14.661 1.00 60.06 111 VAL B N 1
ATOM 1552 C CA . VAL B 1 95 ? -29.835 21.969 14.515 1.00 56.29 111 VAL B CA 1
ATOM 1553 C C . VAL B 1 95 ? -29.238 21.613 15.887 1.00 51.12 111 VAL B C 1
ATOM 1554 O O . VAL B 1 95 ? -28.683 22.467 16.579 1.00 48.29 111 VAL B O 1
ATOM 1558 N N . SER B 1 96 ? -29.376 20.356 16.292 1.00 46.95 112 SER B N 1
ATOM 1559 C CA . SER B 1 96 ? -29.007 19.955 17.646 1.00 43.81 112 SER B CA 1
ATOM 1560 C C . SER B 1 96 ? -27.493 19.730 17.771 1.00 41.78 112 SER B C 1
ATOM 1561 O O . SER B 1 96 ? -26.840 19.265 16.830 1.00 42.71 112 SER B O 1
ATOM 1564 N N . HIS B 1 97 ? -26.935 20.087 18.922 1.00 37.41 113 HIS B N 1
ATOM 1565 C CA . HIS B 1 97 ? -25.537 19.790 19.179 1.00 36.64 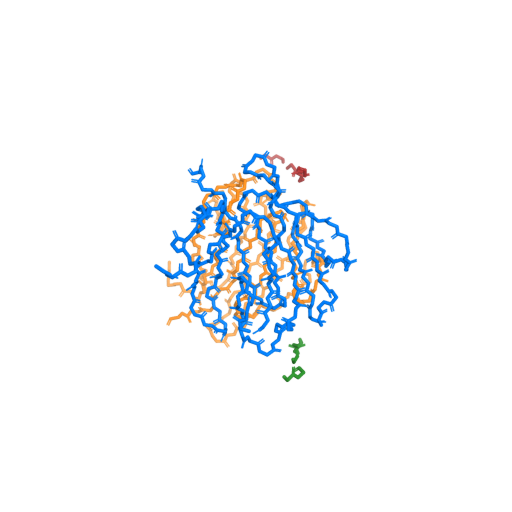113 HIS B CA 1
ATOM 1566 C C . HIS B 1 97 ? -25.425 19.140 20.504 1.00 33.72 113 HIS B C 1
ATOM 1567 O O . HIS B 1 97 ? -25.882 19.694 21.511 1.00 33.24 113 HIS B O 1
ATOM 1574 N N . ARG B 1 98 ? -24.827 17.953 20.535 1.00 35.56 114 ARG B N 1
ATOM 1575 C CA . ARG B 1 98 ? -24.681 17.226 21.801 1.00 34.67 114 ARG B CA 1
ATOM 1576 C C . ARG B 1 98 ? -23.450 17.716 22.543 1.00 32.48 114 ARG B C 1
ATOM 1577 O O . ARG B 1 98 ? -22.346 17.814 21.975 1.00 33.39 114 ARG B O 1
ATOM 1585 N N . LEU B 1 99 ? -23.656 18.056 23.802 1.00 30.73 115 LEU B N 1
ATOM 1586 C CA . LEU B 1 99 ? -22.609 18.697 24.588 1.00 30.57 115 LEU B CA 1
ATOM 1587 C C . LEU B 1 99 ? -21.796 17.648 25.320 1.00 31.19 115 LEU B C 1
ATOM 1588 O O . LEU B 1 99 ? -22.358 16.718 25.908 1.00 32.89 115 LEU B O 1
ATOM 1593 N N . ARG B 1 100 ? -20.476 17.794 25.281 1.00 32.45 116 ARG B N 1
ATOM 1594 C CA . ARG B 1 100 ? -19.580 17.010 26.133 1.00 32.72 116 ARG B CA 1
ATOM 1595 C C . ARG B 1 100 ? -19.256 17.749 27.430 1.00 31.35 116 ARG B C 1
ATOM 1596 O O . ARG B 1 100 ? -19.282 18.990 27.487 1.00 29.66 116 ARG B O 1
ATOM 1604 N N . ASP B 1 101 ? -18.926 16.989 28.472 1.00 30.05 117 ASP B N 1
ATOM 1605 C CA . ASP B 1 101 ? -18.414 17.582 29.701 1.00 30.42 117 ASP B CA 1
ATOM 1606 C C . ASP B 1 101 ? -17.255 18.554 29.386 1.00 28.63 117 ASP B C 1
ATOM 1607 O O . ASP B 1 101 ? -16.380 18.273 28.539 1.00 28.83 117 ASP B O 1
ATOM 1612 N N . GLN B 1 102 ? -17.298 19.712 30.032 1.00 28.46 118 GLN B N 1
ATOM 1613 C CA . GLN B 1 102 ? -16.266 20.743 29.903 1.00 29.51 118 GLN B CA 1
ATOM 1614 C C . GLN B 1 102 ? -16.305 21.512 28.597 1.00 27.90 118 GLN B C 1
ATOM 1615 O O . GLN B 1 102 ? -15.444 22.370 28.347 1.00 27.97 118 GLN B O 1
ATOM 1621 N N . GLU B 1 103 ? -17.317 21.251 27.778 1.00 25.78 119 GLU B N 1
ATOM 1622 C CA . GLU B 1 103 ? -17.440 21.959 26.490 1.00 26.31 119 GLU B CA 1
ATOM 1623 C C . GLU B 1 103 ? -17.670 23.452 26.664 1.00 23.52 119 GLU B C 1
ATOM 1624 O O . GLU B 1 103 ? -18.460 23.848 27.506 1.00 22.18 119 GLU B O 1
ATOM 1630 N N . LEU B 1 104 ? -16.988 24.260 25.856 1.00 24.44 120 LEU B N 1
ATOM 1631 C CA . LEU B 1 104 ? -17.191 25.712 25.929 1.00 24.35 120 LEU B CA 1
ATOM 1632 C C . LEU B 1 104 ? -18.234 26.141 24.886 1.00 25.92 120 LEU B C 1
ATOM 1633 O O . LEU B 1 104 ? -18.247 25.646 23.750 1.00 27.92 120 LEU B O 1
ATOM 1638 N N . ILE B 1 105 ? -19.096 27.056 25.291 1.00 24.82 121 ILE B N 1
ATOM 1639 C CA . ILE B 1 105 ? -20.150 27.580 24.465 1.00 25.12 121 ILE B CA 1
ATOM 1640 C C . ILE B 1 105 ? -20.100 29.113 24.537 1.00 26.48 121 ILE B C 1
ATOM 1641 O O . ILE B 1 105 ? -19.955 29.687 25.633 1.00 24.73 121 ILE B O 1
ATOM 1646 N N . LEU B 1 106 ? -20.312 29.772 23.397 1.00 27.59 122 LEU B N 1
ATOM 1647 C CA . LEU B 1 106 ? -20.589 31.203 23.414 1.00 29.02 122 LEU B CA 1
ATOM 1648 C C . LEU B 1 106 ? -22.045 31.474 23.142 1.00 29.21 122 LEU B C 1
ATOM 1649 O O . LEU B 1 106 ? -22.566 31.039 22.119 1.00 32.07 122 LEU B O 1
ATOM 1654 N N . PHE B 1 107 ? -22.716 32.198 24.028 1.00 28.07 123 PHE B N 1
ATOM 1655 C CA . PHE B 1 107 ? -24.003 32.799 23.658 1.00 28.85 123 PHE B CA 1
ATOM 1656 C C . PHE B 1 107 ? -23.707 34.273 23.432 1.00 30.50 123 PHE B C 1
ATOM 1657 O O . PHE B 1 107 ? -23.209 34.948 24.354 1.00 27.91 123 PHE B O 1
ATOM 1665 N N . ALA B 1 108 ? -23.974 34.775 22.223 1.00 31.61 124 ALA B N 1
ATOM 1666 C CA . ALA B 1 108 ? -23.482 36.119 21.836 1.00 33.45 124 ALA B CA 1
ATOM 1667 C C . ALA B 1 108 ? -21.973 36.217 22.136 1.00 33.39 124 ALA B C 1
ATOM 1668 O O . ALA B 1 108 ? -21.181 35.461 21.569 1.00 33.95 124 ALA B O 1
ATOM 1670 N N . ASP B 1 109 ? -21.577 37.110 23.049 1.00 32.03 125 ASP B N 1
ATOM 1671 C CA . ASP B 1 109 ? -20.165 37.253 23.407 1.00 32.58 125 ASP B CA 1
ATOM 1672 C C . ASP B 1 109 ? -19.875 36.735 24.819 1.00 30.05 125 ASP B C 1
ATOM 1673 O O . ASP B 1 109 ? -18.853 37.082 25.405 1.00 31.50 125 ASP B O 1
ATOM 1678 N N . LEU B 1 110 ? -20.794 35.939 25.373 1.00 27.29 126 LEU B N 1
ATOM 1679 C CA . LEU B 1 110 ? -20.673 35.462 26.730 1.00 25.69 126 LEU B CA 1
ATOM 1680 C C . LEU B 1 110 ? -20.145 34.030 26.715 1.00 25.76 126 LEU B C 1
ATOM 1681 O O . LEU B 1 110 ? -20.825 33.152 26.179 1.00 26.42 126 LEU B O 1
ATOM 1686 N N . LEU B 1 111 ? -18.960 33.789 27.284 1.00 24.55 127 LEU B N 1
ATOM 1687 C CA . LEU B 1 111 ? -18.379 32.444 27.274 1.00 23.94 127 LEU B CA 1
ATOM 1688 C C . LEU B 1 111 ? -18.959 31.627 28.416 1.00 22.69 127 LEU B C 1
ATOM 1689 O O . LEU B 1 111 ? -19.034 32.107 29.547 1.00 21.40 127 LEU B O 1
ATOM 1694 N N . CYS B 1 112 ? -19.341 30.379 28.141 1.00 21.89 128 CYS B N 1
ATOM 1695 C CA . CYS B 1 112 ? -19.906 29.508 29.189 1.00 21.87 128 CYS B CA 1
ATOM 1696 C C . CYS B 1 112 ? -19.216 28.165 29.093 1.00 22.10 128 CYS B C 1
ATOM 1697 O O . CYS B 1 112 ? -18.674 27.829 28.035 1.00 23.12 128 CYS B O 1
ATOM 1700 N N . GLN B 1 113 ? -19.238 27.403 30.186 1.00 23.40 129 GLN B N 1
ATOM 1701 C CA . GLN B 1 113 ? -18.752 26.025 30.171 1.00 21.93 129 GLN B CA 1
ATOM 1702 C C . GLN B 1 113 ? -19.787 25.100 30.784 1.00 21.67 129 GLN B C 1
ATOM 1703 O O . GLN B 1 113 ? -20.369 25.377 31.841 1.00 21.43 129 GLN B O 1
ATOM 1709 N N . TYR B 1 114 ? -20.038 23.984 30.111 1.00 20.99 130 TYR B N 1
ATOM 1710 C CA . TYR B 1 114 ? -20.996 23.039 30.624 1.00 21.48 130 TYR B CA 1
ATOM 1711 C C . TYR B 1 114 ? -20.234 22.002 31.475 1.00 22.77 130 TYR B C 1
ATOM 1712 O O . TYR B 1 114 ? -19.145 21.584 31.095 1.00 22.84 130 TYR B O 1
ATOM 1721 N N . HIS B 1 115 ? -20.817 21.606 32.602 1.00 23.29 131 HIS B N 1
ATOM 1722 C CA . HIS B 1 115 ? -20.259 20.536 33.445 1.00 26.83 131 HIS B CA 1
ATOM 1723 C C . HIS B 1 115 ? -21.293 19.485 33.728 1.00 28.52 131 HIS B C 1
ATOM 1724 O O . HIS B 1 115 ? -22.404 19.802 34.118 1.00 26.13 131 HIS B O 1
ATOM 1731 N N . ARG B 1 116 ? -20.916 18.215 33.542 1.00 33.43 132 ARG B N 1
ATOM 1732 C CA . ARG B 1 116 ? -21.717 17.083 33.997 1.00 39.88 132 ARG B CA 1
ATOM 1733 C C . ARG B 1 116 ? -21.806 17.101 35.515 1.00 42.77 132 ARG B C 1
ATOM 1734 O O . ARG B 1 116 ? -20.979 17.730 36.180 1.00 39.83 132 ARG B O 1
ATOM 1742 N N . LEU B 1 117 ? -22.785 16.391 36.077 1.00 50.63 133 LEU B N 1
ATOM 1743 C CA . LEU B 1 117 ? -22.861 16.258 37.545 1.00 57.60 133 LEU B CA 1
ATOM 1744 C C . LEU B 1 117 ? -21.549 15.731 38.143 1.00 62.72 133 LEU B C 1
ATOM 1745 O O . LEU B 1 117 ? -20.943 14.800 37.597 1.00 65.37 133 LEU B O 1
ATOM 1750 N N . ASP B 1 118 ? -21.112 16.340 39.245 1.00 66.85 134 ASP B N 1
ATOM 1751 C CA . ASP B 1 118 ? -19.923 15.880 39.959 1.00 73.21 134 ASP B CA 1
ATOM 1752 C C . ASP B 1 118 ? -20.275 15.366 41.349 1.00 76.58 134 ASP B C 1
ATOM 1753 O O . ASP B 1 118 ? -19.750 14.339 41.789 1.00 82.07 134 ASP B O 1
ATOM 1758 N N . GLU C 2 2 ? 10.353 16.016 23.994 1.00 75.75 2 GLU D N 1
ATOM 1759 C CA . GLU C 2 2 ? 9.401 15.144 23.239 1.00 73.50 2 GLU D CA 1
ATOM 1760 C C . GLU C 2 2 ? 8.599 15.956 22.221 1.00 69.27 2 GLU D C 1
ATOM 1761 O O . GLU C 2 2 ? 8.539 17.182 22.310 1.00 67.58 2 GLU D O 1
ATOM 1763 N N . ASP C 2 3 ? 7.993 15.271 21.251 1.00 67.94 3 ASP D N 1
ATOM 1764 C CA . ASP C 2 3 ? 7.117 15.927 20.275 1.00 63.22 3 ASP D CA 1
ATOM 1765 C C . ASP C 2 3 ? 5.742 16.226 20.880 1.00 56.24 3 ASP D C 1
ATOM 1766 O O . ASP C 2 3 ? 5.201 15.417 21.632 1.00 56.23 3 ASP D O 1
ATOM 1782 N N . GLN C 2 5 ? 1.969 16.434 21.434 1.00 47.14 5 GLN D N 1
ATOM 1783 C CA . GLN C 2 5 ? 0.859 15.559 21.066 1.00 49.84 5 GLN D CA 1
ATOM 1784 C C . GLN C 2 5 ? -0.262 16.317 20.370 1.00 51.32 5 GLN D C 1
ATOM 1785 O O . GLN C 2 5 ? -0.550 17.482 20.687 1.00 48.75 5 GLN D O 1
ATOM 1799 N N . ILE C 2 7 ? -4.151 16.944 19.695 1.00 61.76 7 ILE D N 1
ATOM 1800 C CA . ILE C 2 7 ? -5.430 16.720 20.372 1.00 65.30 7 ILE D CA 1
ATOM 1801 C C . ILE C 2 7 ? -6.378 16.072 19.375 1.00 70.48 7 ILE D C 1
ATOM 1802 O O . ILE C 2 7 ? -6.491 16.537 18.234 1.00 70.67 7 ILE D O 1
ATOM 1807 N N . ASP C 2 8 ? -7.046 15.000 19.800 1.00 75.91 8 ASP D N 1
ATOM 1808 C CA . ASP C 2 8 ? -8.071 14.364 18.971 1.00 81.70 8 ASP D CA 1
ATOM 1809 C C . ASP C 2 8 ? -9.428 15.000 19.268 1.00 85.38 8 ASP D C 1
ATOM 1810 O O . ASP C 2 8 ? -9.794 15.185 20.435 1.00 85.48 8 ASP D O 1
ATOM 1815 N N . TRP C 2 9 ? -10.153 15.349 18.207 1.00 90.45 9 TRP D N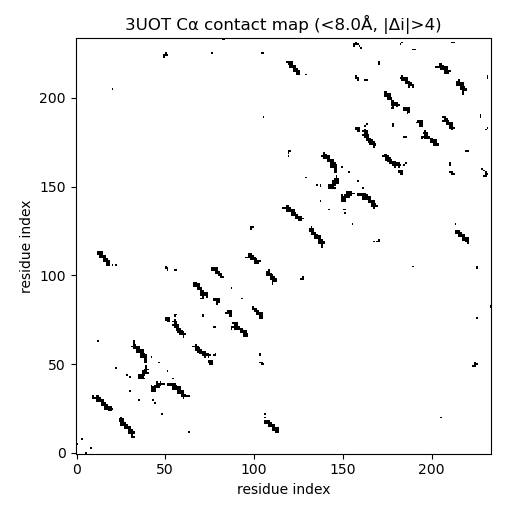 1
ATOM 1816 C CA . TRP C 2 9 ? -11.497 15.915 18.328 1.00 96.08 9 TRP D CA 1
ATOM 1817 C C . TRP C 2 9 ? -12.536 14.968 17.790 1.00 98.40 9 TRP D C 1
ATOM 1818 O O . TRP C 2 9 ? -13.091 14.142 18.520 1.00 96.29 9 TRP D O 1
ATOM 1829 N N . GLU D 2 2 ? -38.150 43.624 25.612 1.00 61.04 2 GLU E N 1
ATOM 1830 C CA . GLU D 2 2 ? -37.118 44.534 25.025 1.00 59.04 2 GLU E CA 1
ATOM 1831 C C . GLU D 2 2 ? -36.484 43.935 23.766 1.00 60.35 2 GLU E C 1
ATOM 1832 O O . GLU D 2 2 ? -36.612 42.726 23.513 1.00 61.24 2 GLU E O 1
ATOM 1834 N N . ASP D 2 3 ? -35.800 44.774 22.980 1.00 74.38 3 ASP E N 1
ATOM 1835 C CA . ASP D 2 3 ? -35.162 44.321 21.731 1.00 66.74 3 ASP E CA 1
ATOM 1836 C C . ASP D 2 3 ? -33.672 44.077 21.857 1.00 58.78 3 ASP E C 1
ATOM 1837 O O . ASP D 2 3 ? -32.923 44.945 22.297 1.00 53.80 3 ASP E O 1
ATOM 1853 N N . GLN D 2 5 ? -29.808 43.681 21.491 1.00 43.94 5 GLN E N 1
ATOM 1854 C CA . GLN D 2 5 ? -28.807 44.600 20.943 1.00 44.00 5 GLN E CA 1
ATOM 1855 C C . GLN D 2 5 ? -27.683 43.853 20.243 1.00 45.53 5 GLN E C 1
ATOM 1856 O O . GLN D 2 5 ? -27.423 42.706 20.570 1.00 43.17 5 GLN E O 1
ATOM 1870 N N . ILE D 2 7 ? -23.690 42.955 19.281 1.00 56.03 7 ILE E N 1
ATOM 1871 C CA . ILE D 2 7 ? -22.451 42.864 20.068 1.00 57.92 7 ILE E CA 1
ATOM 1872 C C . ILE D 2 7 ? -21.515 44.052 19.814 1.00 62.84 7 ILE E C 1
ATOM 1873 O O . ILE D 2 7 ? -21.299 44.442 18.665 1.00 64.12 7 ILE E O 1
ATOM 1878 N N . ASP D 2 8 ? -20.944 44.588 20.895 1.00 65.97 8 ASP E N 1
ATOM 1879 C CA . ASP D 2 8 ? -20.036 45.735 20.838 1.00 72.74 8 ASP E CA 1
ATOM 1880 C C . ASP D 2 8 ? -18.582 45.307 21.081 1.00 76.73 8 ASP E C 1
ATOM 1881 O O . ASP D 2 8 ? -18.237 44.865 22.179 1.00 75.47 8 ASP E O 1
ATOM 1886 N N . TRP D 2 9 ? -17.735 45.442 20.058 1.00 80.72 9 TRP E N 1
ATOM 1887 C CA . TRP D 2 9 ? -16.312 45.085 20.173 1.00 84.08 9 TRP E CA 1
ATOM 1888 C C . TRP D 2 9 ? -15.451 46.288 20.433 1.00 86.46 9 TRP E C 1
ATOM 1889 O O . TRP D 2 9 ? -15.107 46.584 21.578 1.00 86.14 9 TRP E O 1
#

B-factor: mean 40.95, std 16.08, range [17.28, 106.12]

InterPro domains:
  IPR000253 Forkhead-associated (FHA) domain [PF00498] (55-123)
  IPR000253 Forkhead-associated (FHA) domain [PS50006] (54-100)
  IPR000253 Forkhead-associated (FHA) domain [SM00240] (53-105)
  IPR001357 BRCT domain [PF16589] (1995-2075)
  IPR001357 BRCT domain [PF16770] (1883-1968)
  IPR001357 BRCT domain [PS50172] (1892-1970)
  IPR008984 SMAD/FHA domain superfamily [SSF49879] (28-134)
  IPR036420 BRCT domain superfamily [G3DSA:3.40.50.10190] (1882-1991)
  IPR036420 BRCT domain superfamily [G3DSA:3.40.50.10190] (1992-2089)
  IPR036420 BRCT domain superfamily [SSF52113] (1897-1987)
  IPR051579 DNA Damage Response and Transcriptional Regulator [PTHR23196] (1471-2079)

Secondary structure (DSSP, 8-state):
--HHHHS--PPP-EEEEE--BTTBS-EEEEE-SEEEEEE---SSEE---TTS-TT-EEEEE--TTS--EEEE-S-SS-EEEETTEEE--TT--EEPPTT-EEEETTEEEEEEES--/----EEEEE--BTTBS-EEEEE-SEEEEEE---SSEE---TTS-TT-EEEEE--TTS--EEEE-S-SS-EEETTTTEEPPTT--EEPPTT-EEEETTEEEEEEE--/------/------

Sequence (234 aa):
QSSESLRCNVEPVGRLHIFSGAHGPEKDFPLHHLGKNVVGRPDCSVALPFPSISKQHAEIEILAWDKAPILRDCGSLNGTQILRPPKVLSPGVSHRLRDQELILFADLLCQYHRLDVVEPVGRLHIFSGAHGPEKDFPLHLGKNVVGRPDCSVALPFPSISKQHAEIEILAWDKAPILRDCGSLNGTQILRPPKVLSPGVSHRLRDQELILFADLLCQYHRLDEDQIDWEDQIDW

CATH classification: 2.60.200.20